Protein 6LN3 (pdb70)

Solvent-accessible surface area: 9797 Å² total; per-residue (Å²): 156,86,32,110,5,70,0,0,0,0,1,7,6,18,12,0,15,14,88,79,0,7,133,73,0,67,25,43,2,118,152,86,63,36,120,37,42,55,10,41,7,23,45,30,17,35,52,26,0,71,156,97,69,55,22,167,63,64,6,103,12,23,62,18,95,44,206,87,2,63,91,3,4,89,71,1,0,101,71,0,19,51,72,0,63,179,56,23,42,53,96,1,9,0,0,0,7,8,50,4,16,34,63,14,101,80,38,86,40,57,6,2,31,126,58,0,1,48,51,0,30,0,15,5,0,0,5,1,18,9,44,25,104,57,0,19,59,39,22,79,205,44,129,117,81,115,29,115,55,1,41,32,60,85,8,0,89,127,0,30,106,63,9,87,60,16,0,85,63,10,6,127,88,38,80,10,67,50,10,58,0,77,7,130,99,84,72,21,54,122,2,0,92,79,0,4,139,53,4,96,122,64

B-factor: mean 26.44, std 12.09, range [13.4, 109.0]

Nearest PDB structures (foldseek):
  6ln3-assembly1_A  TM=1.005E+00  e=3.384E-41  Aeropyrum pernix K1
  1nks-assembly1_C  TM=9.679E-01  e=3.485E-23  Sulfolobus acidocaldarius
  3h86-assembly3_G-6  TM=9.622E-01  e=4.735E-21  Methanococcus maripaludis
  6pk5-assembly2_E  TM=8.562E-01  e=5.354E-20  Methanotorris igneus
  7owh-assembly2_E  TM=7.966E-01  e=4.508E-14  Candidatus Odinarchaeum yellowstonii

Foldseek 3Di:
DADLAAEEEEAEDPQLQLVPLVVLLVVVCVVVVQAEDEDELLVQLCVVCVVVVNDNASQCLLADDVVSNVVSLLRSLQVLLVVCVVRDGNRHYYYYRYHQWDQHPVGTDGSQPLSSCVRRLHQAYEYEDEQLQNSLVSQVVDPVDDDVVCPRSVSSVVSRVVRLVSRVVSCVNNVHHYHYFYPDDPPSNVSSVVVVVVVVVD

Radius of gyration: 15.91 Å; Cα contacts (8 Å, |Δi|>4): 343; chains: 1; bounding box: 40×38×40 Å

Structure (mmCIF, N/CA/C/O backbone):
data_6LN3
#
_entry.id   6LN3
#
_cell.length_a   193.440
_cell.length_b   193.440
_cell.length_c   193.440
_cell.angle_alpha   90.000
_cell.angle_beta   90.000
_cell.angle_gamma   90.000
#
_symmetry.space_group_name_H-M   'F 4 3 2'
#
loop_
_entity.id
_entity.type
_entity.pdbx_description
1 polymer 'Adenylate kinase'
2 non-polymer 'ADENOSINE MONOPHOSPHATE'
3 non-polymer "ADENOSINE-5'-TRIPHOSPHATE"
4 non-polymer 'MAGNESIUM ION'
5 no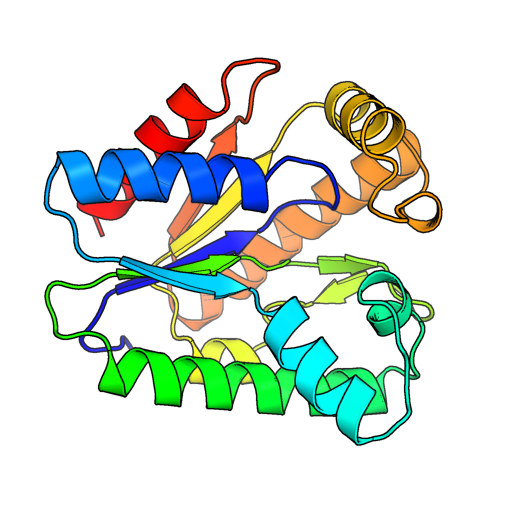n-polymer '4-(2-HYDROXYETHYL)-1-PIPERAZINE ETHANESULFONIC ACID'
6 non-polymer 'CHLORIDE ION'
7 water water
#
loop_
_atom_site.group_PDB
_atom_site.id
_atom_site.type_symbol
_atom_site.label_atom_id
_atom_site.label_alt_id
_atom_site.label_comp_id
_atom_site.label_asym_id
_atom_site.label_entity_id
_atom_site.label_seq_id
_atom_site.pdbx_PDB_ins_code
_atom_site.Cartn_x
_atom_site.Cartn_y
_atom_site.Cartn_z
_atom_site.occupancy
_atom_site.B_iso_or_equiv
_atom_site.auth_seq_id
_atom_site.auth_comp_id
_atom_site.auth_asym_id
_atom_site.auth_atom_id
_atom_site.pdbx_PDB_model_num
ATOM 1 N N . MET A 1 1 ? 84.311 24.596 29.237 1.00 36.47 1 MET A N 1
ATOM 2 C CA . MET A 1 1 ? 85.300 25.029 28.207 1.00 30.58 1 MET A CA 1
ATOM 3 C C . MET A 1 1 ? 85.430 26.582 28.289 1.00 24.37 1 MET A C 1
ATOM 4 O O . MET A 1 1 ? 84.526 27.393 28.697 1.00 22.26 1 MET A O 1
ATOM 9 N N . ARG A 1 2 ? 86.696 26.932 28.273 1.00 21.87 2 ARG A N 1
ATOM 10 C CA . ARG A 1 2 ? 87.288 28.192 28.753 1.00 21.67 2 ARG A CA 1
ATOM 11 C C . ARG A 1 2 ? 88.424 28.563 27.806 1.00 20.90 2 ARG A C 1
ATOM 12 O O . ARG A 1 2 ? 89.062 27.665 27.246 1.00 18.62 2 ARG A O 1
ATOM 20 N N . HIS A 1 3 ? 88.622 29.845 27.622 1.00 17.89 3 HIS A N 1
ATOM 21 C CA . HIS A 1 3 ? 89.838 30.395 26.993 1.00 20.56 3 HIS A CA 1
ATOM 22 C C . HIS A 1 3 ? 90.982 30.379 28.012 1.00 21.45 3 HIS A C 1
ATOM 23 O O . HIS A 1 3 ? 90.757 30.201 29.196 1.00 21.30 3 HIS A O 1
ATOM 30 N N . PRO A 1 4 ? 92.248 30.572 27.589 1.00 24.14 4 PRO A N 1
ATOM 31 C CA . PRO A 1 4 ? 93.346 30.688 28.554 1.00 24.98 4 PRO A CA 1
ATOM 32 C C . PRO A 1 4 ? 93.178 31.961 29.395 1.00 23.73 4 PRO A C 1
ATOM 33 O O . PRO A 1 4 ? 93.465 31.967 30.565 1.00 25.70 4 PRO A O 1
ATOM 37 N N . PHE A 1 5 ? 92.658 33.026 28.799 1.00 22.11 5 PHE A N 1
ATOM 38 C CA . PHE A 1 5 ? 92.308 34.278 29.521 1.00 20.53 5 PHE A CA 1
ATOM 39 C C . PHE A 1 5 ? 90.883 34.141 30.073 1.00 19.08 5 PHE A C 1
ATOM 40 O O . PHE A 1 5 ? 90.093 33.353 29.597 1.00 20.03 5 PHE A O 1
ATOM 48 N N . LYS A 1 6 ? 90.522 34.974 31.027 1.00 19.09 6 LYS A N 1
ATOM 49 C CA . LYS A 1 6 ? 89.134 35.025 31.542 1.00 18.79 6 LYS A CA 1
ATOM 50 C C . LYS A 1 6 ? 88.324 35.887 30.593 1.00 18.25 6 LYS A C 1
ATOM 51 O O . LYS A 1 6 ? 88.899 36.789 29.978 1.00 16.18 6 LYS A O 1
ATOM 57 N N . VAL A 1 7 ? 87.045 35.564 30.479 1.00 17.15 7 VAL A N 1
ATOM 58 C CA . VAL A 1 7 ? 86.097 36.315 29.600 1.00 16.45 7 VAL A CA 1
ATOM 59 C C . VAL A 1 7 ? 84.920 36.796 30.444 1.00 14.85 7 VAL A C 1
ATOM 60 O O . VAL A 1 7 ? 84.197 35.957 31.076 1.00 15.64 7 VAL A O 1
ATOM 64 N N . VAL A 1 8 ? 84.735 38.110 30.476 1.00 14.85 8 VAL A N 1
ATOM 65 C CA . VAL A 1 8 ? 83.598 38.717 31.213 1.00 15.14 8 VAL A CA 1
ATOM 66 C C . VAL A 1 8 ? 82.752 39.460 30.191 1.00 16.69 8 VAL A C 1
ATOM 67 O O . VAL A 1 8 ? 83.272 40.369 29.506 1.00 17.52 8 VAL A O 1
ATOM 71 N N . VAL A 1 9 ? 81.504 39.039 30.065 1.00 17.51 9 VAL A N 1
ATOM 72 C CA . VAL A 1 9 ? 80.509 39.688 29.192 1.00 18.13 9 VAL A CA 1
ATOM 73 C C . VAL A 1 9 ? 79.684 40.627 30.083 1.00 18.06 9 VAL A C 1
ATOM 74 O O . VAL A 1 9 ? 79.153 40.154 31.064 1.00 16.67 9 VAL A O 1
ATOM 78 N N . VAL A 1 10 ? 79.670 41.915 29.764 1.00 18.40 10 VAL A N 1
ATOM 79 C CA . VAL A 1 10 ? 78.958 42.932 30.589 1.00 17.84 10 VAL A CA 1
ATOM 80 C C . VAL A 1 10 ? 77.709 43.309 29.801 1.00 17.46 10 VAL A C 1
ATOM 81 O O . VAL A 1 10 ? 77.851 43.754 28.671 1.00 18.61 10 VAL A O 1
ATOM 85 N N . THR A 1 11 ? 76.549 42.980 30.363 1.00 15.48 11 THR A N 1
ATOM 86 C CA . THR A 1 11 ? 75.235 43.242 29.772 1.00 16.54 11 THR A CA 1
ATOM 87 C C . THR A 1 11 ? 74.466 44.252 30.640 1.00 19.22 11 THR A C 1
ATOM 88 O O . THR A 1 11 ? 74.950 44.593 31.794 1.00 19.83 11 THR A O 1
ATOM 92 N N . GLY A 1 12 ? 73.304 44.671 30.109 1.00 19.45 12 GLY A N 1
ATOM 93 C CA . GLY A 1 12 ? 72.279 45.505 30.771 1.00 19.25 12 GLY A CA 1
ATOM 94 C C . GLY A 1 12 ? 71.590 46.356 29.723 1.00 18.39 12 GLY A C 1
ATOM 95 O O . GLY A 1 12 ? 72.133 46.557 28.617 1.00 17.61 12 GLY A O 1
ATOM 96 N N . VAL A 1 13 ? 70.436 46.896 30.068 1.00 20.53 13 VAL A N 1
ATOM 97 C CA . VAL A 1 13 ? 69.585 47.598 29.074 1.00 18.36 13 VAL A CA 1
ATOM 98 C C . VAL A 1 13 ? 70.261 48.841 28.564 1.00 18.10 13 VAL A C 1
ATOM 99 O O . VAL A 1 13 ? 71.101 49.448 29.221 1.00 20.89 13 VAL A O 1
ATOM 103 N N . PRO A 1 14 ? 69.902 49.302 27.358 1.00 20.07 14 PRO A N 1
ATOM 104 C CA . PRO A 1 14 ? 70.467 50.560 26.855 1.00 18.82 14 PRO A CA 1
ATOM 105 C C . PRO A 1 14 ? 70.267 51.749 27.832 1.00 20.38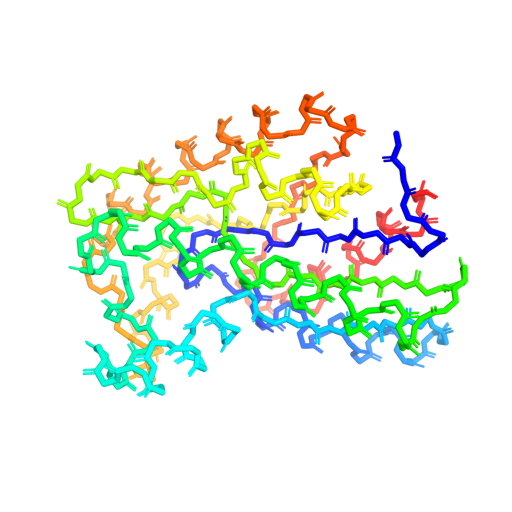 14 PRO A C 1
ATOM 106 O O . PRO A 1 14 ? 69.178 51.944 28.352 1.00 19.37 14 PRO A O 1
ATOM 110 N N . GLY A 1 15 ? 71.362 52.439 28.139 1.00 17.91 15 GLY A N 1
ATOM 111 C CA . GLY A 1 15 ? 71.332 53.631 29.008 1.00 20.10 15 GLY A CA 1
ATOM 112 C C . GLY A 1 15 ? 71.615 53.310 30.464 1.00 19.30 15 GLY A C 1
ATOM 113 O O . GLY A 1 15 ? 71.695 54.273 31.306 1.00 16.69 15 GLY A O 1
ATOM 114 N N . VAL A 1 16 ? 71.732 52.022 30.828 1.00 18.75 16 VAL A N 1
ATOM 115 C CA . VAL A 1 16 ? 71.903 51.673 32.253 1.00 18.03 16 VAL A CA 1
ATOM 116 C C . VAL A 1 16 ? 73.270 52.161 32.754 1.00 17.80 16 VAL A C 1
ATOM 117 O O . VAL A 1 16 ? 73.341 52.446 33.942 1.00 17.21 16 VAL A O 1
ATOM 121 N N . GLY A 1 17 ? 74.287 52.233 31.894 1.00 17.27 17 GLY A N 1
ATOM 122 C CA . GLY A 1 17 ? 75.626 52.724 32.247 1.00 18.15 17 GLY A CA 1
ATOM 123 C C . GLY A 1 17 ? 76.726 51.689 32.071 1.00 20.89 17 GLY A C 1
ATOM 124 O O . GLY A 1 17 ? 77.825 51.911 32.638 1.00 21.61 17 GLY A O 1
ATOM 125 N N . LYS A 1 18 ? 76.538 50.684 31.196 1.00 18.33 18 LYS A N 1
ATOM 126 C CA . LYS A 1 18 ? 77.588 49.648 30.947 1.00 18.00 18 LYS A CA 1
ATOM 127 C C . LYS A 1 18 ? 78.928 50.279 30.572 1.00 17.18 18 LYS A C 1
ATOM 128 O O . LYS A 1 18 ? 79.911 49.979 31.251 1.00 19.29 18 LYS A O 1
ATOM 134 N N . THR A 1 19 ? 78.949 51.097 29.525 1.00 17.62 19 THR A N 1
ATOM 135 C CA . THR A 1 19 ? 80.161 51.673 28.923 1.00 19.08 19 THR A CA 1
ATOM 136 C C . THR A 1 19 ? 80.793 52.591 29.987 1.00 21.93 19 THR A C 1
ATOM 137 O O . THR A 1 19 ? 82.061 52.582 30.085 1.00 20.98 19 THR A O 1
ATOM 141 N N . THR A 1 20 ? 79.961 53.291 30.770 1.00 19.84 20 THR A N 1
ATOM 142 C CA . THR A 1 20 ? 80.426 54.168 31.890 1.00 21.23 20 THR A CA 1
ATOM 143 C C . THR A 1 20 ? 81.116 53.342 32.985 1.00 19.73 20 THR A C 1
ATOM 144 O O . THR A 1 20 ? 82.224 53.691 33.368 1.00 22.04 20 THR A O 1
ATOM 148 N N . VAL A 1 21 ? 80.473 52.291 33.443 1.00 19.06 21 VAL A N 1
ATOM 149 C CA . VAL A 1 21 ? 80.977 51.436 34.528 1.00 18.32 21 VAL A CA 1
ATOM 150 C C . VAL A 1 21 ? 82.261 50.768 34.023 1.00 18.93 21 VAL A C 1
ATOM 151 O O . VAL A 1 21 ? 83.198 50.632 34.813 1.00 17.72 21 VAL A O 1
ATOM 155 N N . ILE A 1 22 ? 82.292 50.316 32.772 1.00 17.75 22 ILE A N 1
ATOM 156 C CA . ILE A 1 22 ? 83.505 49.663 32.206 1.00 17.92 22 ILE A CA 1
ATOM 157 C C . ILE A 1 22 ? 84.668 50.677 32.160 1.00 20.96 22 ILE A C 1
ATOM 158 O O . ILE A 1 22 ? 85.842 50.270 32.411 1.00 19.83 22 ILE A O 1
ATOM 163 N N . LYS A 1 23 ? 84.401 51.947 31.835 1.00 23.40 23 LYS A N 1
ATOM 164 C CA . LYS A 1 23 ? 85.457 52.992 31.797 1.00 24.19 23 LYS A CA 1
ATOM 165 C C . LYS A 1 23 ? 86.016 53.180 33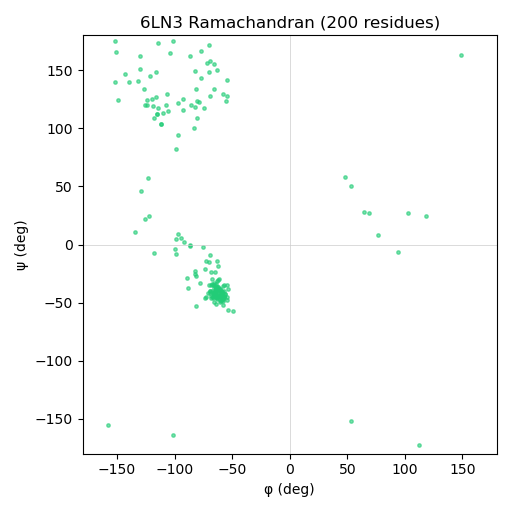.221 1.00 27.28 23 LYS A C 1
ATOM 166 O O . LYS A 1 23 ? 87.236 53.260 33.337 1.00 27.67 23 LYS A O 1
ATOM 172 N N . GLU A 1 24 ? 85.178 53.106 34.255 1.00 24.48 24 GLU A N 1
ATOM 173 C CA . GLU A 1 24 ? 85.619 53.177 35.667 1.00 25.95 24 GLU A CA 1
ATOM 174 C C . GLU A 1 24 ? 86.418 51.912 36.007 1.00 28.63 24 GLU A C 1
ATOM 175 O O . GLU A 1 24 ? 87.435 52.011 36.721 1.00 25.89 24 GLU A O 1
ATOM 181 N N . LEU A 1 25 ? 85.930 50.742 35.588 1.00 23.16 25 LEU A N 1
ATOM 182 C CA . LEU A 1 25 ? 86.644 49.477 35.836 1.00 21.43 25 LEU A CA 1
ATOM 183 C C . LEU A 1 25 ? 88.043 49.571 35.202 1.00 19.74 25 LEU A C 1
ATOM 184 O O . LEU A 1 25 ? 88.970 49.142 35.845 1.00 22.42 25 LEU A O 1
ATOM 189 N N . GLN A 1 26 ? 88.199 50.149 34.032 1.00 21.16 26 GLN A N 1
ATOM 190 C CA . GLN A 1 26 ? 89.512 50.274 33.351 1.00 25.09 26 GLN A CA 1
ATOM 191 C C . GLN A 1 26 ? 90.493 51.036 34.272 1.00 29.82 26 GLN A C 1
ATOM 192 O O . GLN A 1 26 ? 91.607 50.543 34.477 1.00 29.70 26 GLN A O 1
ATOM 198 N N . GLY A 1 27 ? 90.079 52.161 34.860 1.00 29.76 27 GLY A N 1
ATOM 199 C CA . GLY A 1 27 ? 90.984 52.979 35.702 1.00 29.27 27 GLY A CA 1
ATOM 200 C C . GLY A 1 27 ? 91.396 52.202 36.936 1.00 28.09 27 GLY A C 1
ATOM 201 O O . GLY A 1 27 ? 92.584 52.211 37.327 1.00 30.87 27 GLY A O 1
ATOM 202 N N . LEU A 1 28 ? 90.431 51.537 37.542 1.00 26.04 28 LEU A N 1
ATOM 203 C CA . LEU A 1 28 ? 90.621 50.781 38.793 1.00 29.36 28 LEU A CA 1
ATOM 204 C C . LEU A 1 28 ? 91.549 49.600 38.502 1.00 31.07 28 LEU A C 1
ATOM 205 O O . LEU A 1 28 ? 92.503 49.374 39.282 1.00 25.37 28 LEU A O 1
ATOM 210 N N . ALA A 1 29 ? 91.313 48.901 37.393 1.00 28.13 29 ALA A N 1
ATOM 211 C CA . ALA A 1 29 ? 92.119 47.750 36.946 1.00 27.70 29 ALA A CA 1
ATOM 212 C C . ALA A 1 29 ? 93.578 48.179 36.766 1.00 30.27 29 ALA A C 1
ATOM 213 O O . ALA A 1 29 ? 94.471 47.462 37.296 1.00 31.28 29 ALA A O 1
ATOM 215 N N . GLU A 1 30 ? 93.843 49.244 36.017 1.00 30.92 30 GLU A N 1
ATOM 216 C CA . GLU A 1 30 ? 95.245 49.653 35.728 1.00 42.37 30 GLU A CA 1
ATOM 217 C C . GLU A 1 30 ? 95.919 50.115 37.042 1.00 45.15 30 GLU A C 1
ATOM 218 O O . GLU A 1 30 ? 97.081 49.766 37.220 1.00 45.17 30 GLU A O 1
ATOM 224 N N . LYS A 1 31 ? 95.180 50.764 37.960 1.00 45.65 31 LYS A N 1
ATOM 225 C CA . LYS A 1 31 ? 95.657 51.173 39.317 1.00 46.09 31 LYS A CA 1
ATOM 226 C C . LYS A 1 31 ? 96.111 49.935 40.091 1.00 41.94 31 LYS A C 1
ATOM 227 O O . LYS A 1 31 ? 97.054 50.028 40.835 1.00 44.08 31 LYS A O 1
ATOM 233 N N . GLU A 1 32 ? 95.397 48.824 39.998 1.00 36.51 32 GLU A N 1
ATOM 234 C CA . GLU A 1 32 ? 95.707 47.596 40.772 1.00 35.80 32 GLU A CA 1
ATOM 235 C C . GLU A 1 32 ? 96.513 46.587 39.971 1.00 34.06 32 GLU A C 1
ATOM 236 O O . GLU A 1 32 ? 96.587 45.464 40.445 1.00 38.52 32 GLU A O 1
ATOM 242 N N . GLY A 1 33 ? 97.004 46.955 38.797 1.00 32.15 33 GLY A N 1
ATOM 243 C CA . GLY A 1 33 ? 97.794 46.063 37.916 1.00 35.72 33 GLY A CA 1
ATOM 244 C C . GLY A 1 33 ? 97.040 44.854 37.363 1.00 34.51 33 GLY A C 1
ATOM 245 O O . GLY A 1 33 ? 97.709 43.869 37.060 1.00 35.03 33 GLY A O 1
ATOM 246 N N . VAL A 1 34 ? 95.720 44.917 37.183 1.00 30.30 34 VAL A N 1
ATOM 247 C CA . VAL A 1 34 ? 94.912 43.812 36.587 1.00 27.99 34 VAL A CA 1
ATOM 248 C C . VAL A 1 34 ? 94.820 44.066 35.086 1.00 27.74 34 VAL A C 1
ATOM 249 O O . VAL A 1 34 ? 94.434 45.172 34.673 1.00 26.99 34 VAL A O 1
ATOM 253 N N . LYS A 1 35 ? 95.216 43.089 34.287 1.00 24.63 35 LYS A N 1
ATOM 254 C CA . LYS A 1 35 ? 95.317 43.230 32.832 1.00 23.86 35 LYS A CA 1
ATOM 255 C C . LYS A 1 35 ? 93.952 43.027 32.175 1.00 26.03 35 LYS A C 1
ATOM 256 O O . LYS A 1 35 ? 93.389 41.901 32.263 1.00 24.41 35 LYS A O 1
ATOM 262 N N . LEU A 1 36 ? 93.432 44.046 31.491 1.00 26.49 36 LEU A N 1
ATOM 263 C CA . LEU A 1 36 ? 92.144 43.943 30.763 1.00 25.01 36 LEU A CA 1
ATOM 264 C C . LEU A 1 36 ? 92.401 44.125 29.277 1.00 25.65 36 LEU A C 1
ATOM 265 O O . LEU A 1 36 ? 93.223 44.955 28.928 1.00 23.95 36 LEU A O 1
ATOM 270 N N . HIS A 1 37 ? 91.614 43.483 28.436 1.00 19.66 37 HIS A N 1
ATOM 271 C CA . HIS A 1 37 ? 91.372 43.947 27.066 1.00 19.58 37 HIS A CA 1
ATOM 272 C C . HIS A 1 37 ? 89.866 44.215 26.950 1.00 20.37 37 HIS A C 1
ATOM 273 O O . HIS A 1 37 ? 89.039 43.328 27.265 1.00 18.52 37 HIS A O 1
ATOM 280 N N . ILE A 1 38 ? 89.504 45.416 26.532 1.00 20.00 38 ILE A N 1
ATOM 281 C CA . ILE A 1 38 ? 88.094 45.881 26.595 1.00 20.63 38 ILE A CA 1
ATOM 282 C C . ILE A 1 38 ? 87.629 46.094 25.173 1.00 20.32 38 ILE A C 1
ATOM 283 O O . ILE A 1 38 ? 88.323 46.808 24.438 1.00 17.17 38 ILE A O 1
ATOM 288 N N . VAL A 1 39 ? 86.515 45.489 24.816 1.00 20.06 39 VAL A N 1
ATOM 289 C CA . VAL A 1 39 ? 85.903 45.715 23.485 1.00 20.43 39 VAL A CA 1
ATOM 290 C C . VAL A 1 39 ? 84.421 46.031 23.685 1.00 19.13 39 VAL A C 1
ATOM 291 O O . VAL A 1 39 ? 83.822 45.582 24.702 1.00 20.08 39 VAL A O 1
ATOM 295 N N . ASN A 1 40 ? 83.813 46.614 22.656 1.00 17.18 40 ASN A N 1
ATOM 296 C CA . ASN A 1 40 ? 82.353 46.812 22.555 1.00 17.19 40 ASN A CA 1
ATOM 297 C C . ASN A 1 40 ? 81.859 45.957 21.390 1.00 15.95 40 ASN A C 1
ATOM 2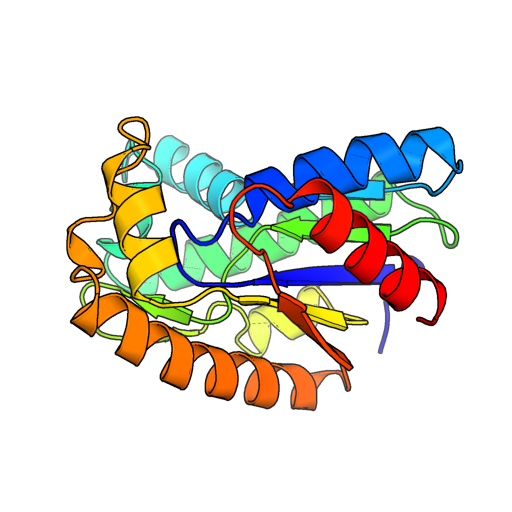98 O O . ASN A 1 40 ? 82.237 46.216 20.262 1.00 18.88 40 ASN A O 1
ATOM 303 N N . PHE A 1 41 ? 80.996 44.985 21.655 1.00 15.94 41 PHE A N 1
ATOM 304 C CA . PHE A 1 41 ? 80.440 44.064 20.627 1.00 16.08 41 PHE A CA 1
ATOM 305 C C . PHE A 1 41 ? 79.732 44.846 19.521 1.00 17.05 41 PHE A C 1
ATOM 306 O O . PHE A 1 41 ? 79.950 44.627 18.312 1.00 15.87 41 PHE A O 1
ATOM 314 N N . GLY A 1 42 ? 78.921 45.824 19.902 1.00 17.05 42 GLY A N 1
ATOM 315 C CA . GLY A 1 42 ? 78.251 46.685 18.926 1.00 16.91 42 GLY A CA 1
ATOM 316 C C . GLY A 1 42 ? 79.223 47.406 17.992 1.00 19.64 42 GLY A C 1
ATOM 317 O O . GLY A 1 42 ? 78.885 47.596 16.817 1.00 19.72 42 GLY A O 1
ATOM 318 N N . SER A 1 43 ? 80.351 47.896 18.484 1.00 20.67 43 SER A N 1
ATOM 319 C CA . SER A 1 43 ? 81.349 48.583 17.631 1.00 21.76 43 SER A CA 1
ATOM 320 C C . SER A 1 43 ? 81.906 47.610 16.566 1.00 21.76 43 SER A C 1
ATOM 321 O O . SER A 1 43 ? 82.173 48.040 15.430 1.00 22.05 43 SER A O 1
ATOM 324 N N . PHE A 1 44 ? 82.090 46.344 16.908 1.00 20.23 44 PHE A N 1
ATOM 325 C CA . PHE A 1 44 ? 82.503 45.283 15.968 1.00 22.69 44 PHE A CA 1
ATOM 326 C C . PHE A 1 44 ? 81.392 45.057 14.932 1.00 21.62 44 PHE A C 1
ATOM 327 O O . PHE A 1 44 ? 81.689 44.978 13.729 1.00 27.42 44 PHE A O 1
ATOM 335 N N . MET A 1 45 ? 80.136 45.027 15.341 1.00 21.07 45 MET A N 1
ATOM 336 C CA . MET A 1 45 ? 79.029 44.921 14.348 1.00 20.00 45 MET A CA 1
ATOM 337 C C . MET A 1 45 ? 78.967 46.191 13.474 1.00 21.98 45 MET A C 1
ATOM 338 O O . MET A 1 45 ? 78.683 46.052 12.267 1.00 22.87 45 MET A O 1
ATOM 343 N N . LEU A 1 46 ? 79.112 47.386 14.042 1.00 22.32 46 LEU A N 1
ATOM 344 C CA . LEU A 1 46 ? 79.028 48.664 13.286 1.00 23.08 46 LEU A CA 1
ATOM 345 C C . LEU A 1 46 ? 80.121 48.719 12.194 1.00 25.47 46 LEU A C 1
ATOM 346 O O . LEU A 1 46 ? 79.823 49.186 11.105 1.00 25.01 46 LEU A O 1
ATOM 351 N N . ASP A 1 47 ? 81.350 48.321 12.523 1.00 26.79 47 ASP A N 1
ATOM 352 C CA . ASP A 1 47 ? 82.494 48.252 11.584 1.00 32.18 47 ASP A CA 1
ATOM 353 C C . ASP A 1 47 ? 82.051 47.501 10.303 1.00 32.30 47 ASP A C 1
ATOM 354 O O . ASP A 1 47 ? 82.133 48.043 9.210 1.00 32.42 47 ASP A O 1
ATOM 359 N N . THR A 1 48 ? 81.568 46.283 10.428 1.00 29.07 48 THR A N 1
ATOM 360 C CA . THR A 1 48 ? 81.115 45.458 9.278 1.00 29.12 48 THR A CA 1
ATOM 361 C C . THR A 1 48 ? 79.921 46.114 8.598 1.00 30.15 48 THR A C 1
ATOM 362 O O . THR A 1 48 ? 79.953 46.181 7.364 1.00 36.03 48 THR A O 1
ATOM 366 N N . ALA A 1 49 ? 78.917 46.609 9.339 1.00 27.04 49 ALA A N 1
ATOM 367 C CA . ALA A 1 49 ? 77.681 47.140 8.744 1.00 26.60 49 ALA A CA 1
ATOM 368 C C . ALA A 1 49 ? 77.999 48.383 7.896 1.00 32.13 49 ALA A C 1
ATOM 369 O O . ALA A 1 49 ? 77.330 48.584 6.834 1.00 29.13 49 ALA A O 1
ATOM 371 N N . VAL A 1 50 ? 78.904 49.223 8.395 1.00 31.57 50 VAL A N 1
ATOM 372 C CA . VAL A 1 50 ? 79.340 50.474 7.711 1.00 35.68 50 VAL A CA 1
ATOM 373 C C . VAL A 1 50 ? 80.098 50.094 6.436 1.00 36.21 50 VAL A C 1
ATOM 374 O O . VAL A 1 50 ? 79.701 50.591 5.397 1.00 44.22 50 VAL A O 1
ATOM 378 N N . LYS A 1 51 ? 81.014 49.121 6.500 1.00 34.11 51 LYS A N 1
ATOM 379 C CA . LYS A 1 51 ? 81.707 48.600 5.299 1.00 39.25 51 LYS A CA 1
ATOM 380 C C . LYS A 1 51 ? 80.693 48.136 4.250 1.00 44.20 51 LYS A C 1
ATOM 381 O O . LYS A 1 51 ? 80.967 48.326 3.056 1.00 40.06 51 LYS A O 1
ATOM 387 N N . LEU A 1 52 ? 79.555 47.577 4.643 1.00 40.76 52 LEU A N 1
ATOM 388 C CA . LEU A 1 52 ? 78.579 47.020 3.673 1.00 37.34 52 LEU A CA 1
ATOM 389 C C . LEU A 1 52 ? 77.572 48.093 3.295 1.00 38.23 52 LEU A C 1
ATOM 390 O O . LEU A 1 52 ? 76.674 47.783 2.522 1.00 40.09 52 LEU A O 1
ATOM 395 N N . GLY A 1 53 ? 77.715 49.316 3.805 1.00 38.37 53 GLY A N 1
ATOM 396 C CA . GLY A 1 53 ? 76.790 50.406 3.460 1.00 34.83 53 GLY A CA 1
ATOM 397 C C . GLY A 1 53 ? 75.401 50.188 4.038 1.00 38.13 53 GLY A C 1
ATOM 398 O O . GLY A 1 53 ? 74.446 50.765 3.513 1.00 37.64 53 GLY A O 1
ATOM 399 N N . LEU A 1 54 ? 75.274 49.466 5.155 1.00 36.41 54 LEU A N 1
ATOM 400 C CA . LEU A 1 54 ? 73.950 49.066 5.699 1.00 33.74 54 LEU A CA 1
ATOM 401 C C . LEU A 1 54 ? 73.410 50.139 6.645 1.00 30.99 54 LEU A C 1
ATOM 402 O O . LEU A 1 54 ? 72.208 50.307 6.724 1.00 29.73 54 LEU A O 1
ATOM 407 N N . VAL A 1 55 ? 74.257 50.770 7.439 1.00 31.74 55 VAL A N 1
ATOM 408 C CA . VAL A 1 55 ? 73.806 51.786 8.428 1.00 33.98 55 VAL A CA 1
ATOM 409 C C . VAL A 1 55 ? 74.983 52.745 8.589 1.00 32.41 55 VAL A C 1
ATOM 410 O O . VAL A 1 55 ? 76.132 52.327 8.282 1.00 37.89 55 VAL A O 1
ATOM 414 N N . GLU A 1 56 ? 74.757 53.894 9.185 1.00 40.30 56 GLU A N 1
ATOM 415 C CA . GLU A 1 56 ? 75.908 54.744 9.589 1.00 53.06 56 GLU A CA 1
ATOM 416 C C . GLU A 1 56 ? 75.927 54.923 11.118 1.00 46.77 56 GLU A C 1
ATOM 417 O O . GLU A 1 56 ? 76.926 55.388 11.643 1.00 53.74 56 GLU A O 1
ATOM 423 N N . ASP A 1 57 ? 74.899 54.469 11.824 1.00 36.83 57 ASP A N 1
ATOM 424 C CA . ASP A 1 57 ? 74.636 54.823 13.237 1.00 33.99 57 ASP A CA 1
ATOM 425 C C . ASP A 1 57 ? 74.488 53.511 14.027 1.00 27.29 57 ASP A C 1
ATOM 426 O O . ASP A 1 57 ? 73.735 52.644 13.575 1.00 24.07 57 ASP A O 1
ATOM 431 N N . ARG A 1 58 ? 75.129 53.390 15.188 1.00 23.42 58 ARG A N 1
ATOM 432 C CA . ARG A 1 58 ? 75.133 52.117 15.975 1.00 23.75 58 ARG A CA 1
ATOM 433 C C . ARG A 1 58 ? 73.717 51.815 16.453 1.00 22.52 58 ARG A C 1
ATOM 434 O O . ARG A 1 58 ? 73.398 50.658 16.727 1.00 22.11 58 ARG A O 1
ATOM 442 N N . ASP A 1 59 ? 72.860 52.824 16.565 1.00 20.59 59 ASP A N 1
ATOM 443 C CA . ASP A 1 59 ? 71.490 52.632 17.104 1.00 19.20 59 ASP A CA 1
ATOM 444 C C . ASP A 1 59 ? 70.542 52.210 15.985 1.00 19.60 59 ASP A C 1
ATOM 445 O O . ASP A 1 59 ? 69.406 51.900 16.297 1.00 18.87 59 ASP A O 1
ATOM 450 N N . LYS A 1 60 ? 71.014 52.087 14.750 1.00 19.67 60 LYS A N 1
ATOM 451 C CA . LYS A 1 60 ? 70.181 51.572 13.626 1.00 21.37 60 LYS A CA 1
ATOM 452 C C . LYS A 1 60 ? 70.466 50.090 13.372 1.00 20.95 60 LYS A C 1
ATOM 453 O O . LYS A 1 60 ? 69.692 49.453 12.621 1.00 20.46 60 LYS A O 1
ATOM 459 N N . ILE A 1 61 ? 71.477 49.516 14.017 1.00 20.44 61 ILE A N 1
ATOM 460 C CA . ILE A 1 61 ? 71.840 48.085 13.769 1.00 19.25 61 ILE A CA 1
ATOM 461 C C . ILE A 1 61 ? 70.630 47.226 14.088 1.00 17.78 61 ILE A C 1
ATOM 462 O O . ILE A 1 61 ? 70.338 46.315 13.306 1.00 16.76 61 ILE A O 1
ATOM 467 N N . ARG A 1 62 ? 69.921 47.541 15.171 1.00 18.40 62 ARG A N 1
ATOM 468 C CA . ARG A 1 62 ? 68.822 46.688 15.662 1.00 17.47 62 ARG A CA 1
ATOM 469 C C . ARG A 1 62 ? 67.579 46.858 14.761 1.00 18.64 62 ARG A C 1
ATOM 470 O O . ARG A 1 62 ? 66.591 46.132 14.976 1.00 17.92 62 ARG A O 1
ATOM 478 N N . THR A 1 63 ? 67.642 47.725 13.748 1.00 18.68 63 THR A N 1
ATOM 479 C CA . THR A 1 63 ? 66.516 47.929 12.799 1.00 19.71 63 THR A CA 1
ATOM 480 C C . THR A 1 63 ? 66.773 47.155 11.497 1.00 20.16 63 THR A C 1
ATOM 481 O O . THR A 1 63 ? 65.858 47.126 10.667 1.00 19.60 63 THR A O 1
ATOM 485 N N . LEU A 1 64 ? 67.942 46.504 11.340 1.00 21.20 64 LEU A N 1
ATOM 486 C CA . LEU A 1 64 ? 68.239 45.691 10.129 1.00 20.16 64 LEU A CA 1
ATOM 487 C C . LEU A 1 64 ? 67.405 44.419 10.144 1.00 20.87 64 LEU A C 1
ATOM 488 O O . LEU A 1 64 ? 66.971 43.936 11.184 1.00 19.32 64 LEU A O 1
ATOM 493 N N . PRO A 1 65 ? 67.168 43.818 8.966 1.00 20.97 65 PRO A N 1
ATOM 494 C CA . PRO A 1 65 ? 66.516 42.516 8.917 1.00 21.27 65 PRO A CA 1
ATOM 495 C C . PRO A 1 65 ? 67.302 41.538 9.801 1.00 19.45 65 PRO A C 1
ATOM 496 O O . PRO A 1 65 ? 68.490 41.558 9.821 1.00 18.25 65 PRO A O 1
ATOM 500 N N . LEU A 1 66 ? 66.606 40.662 10.510 1.00 18.36 66 LEU A N 1
ATOM 501 C CA . LEU A 1 66 ? 67.273 39.799 11.505 1.00 18.91 66 LEU A CA 1
ATOM 502 C C . LEU A 1 66 ? 68.285 38.832 10.863 1.00 18.41 66 LEU A C 1
ATOM 503 O O . LEU A 1 66 ? 69.312 38.560 11.536 1.00 17.62 66 LEU A O 1
ATOM 508 N N . ARG A 1 67 ? 68.059 38.281 9.670 1.00 17.42 67 ARG A N 1
ATOM 509 C CA . ARG A 1 67 ? 69.124 37.414 9.108 1.00 20.05 67 ARG A CA 1
ATOM 510 C C . ARG A 1 67 ? 70.409 38.194 8.845 1.00 19.07 67 ARG A C 1
ATOM 511 O O . ARG A 1 67 ? 71.482 37.587 8.888 1.00 17.53 67 ARG A O 1
ATOM 519 N N . ARG A 1 68 ? 70.300 39.468 8.510 1.00 17.39 68 ARG A N 1
ATOM 520 C CA . ARG A 1 68 ? 71.503 40.303 8.377 1.00 19.53 68 ARG A CA 1
ATOM 521 C C . ARG A 1 68 ? 72.148 40.507 9.762 1.00 19.29 68 ARG A C 1
ATOM 522 O O . ARG A 1 68 ? 73.399 40.363 9.857 1.00 17.97 68 ARG A O 1
ATOM 530 N N . GLN A 1 69 ? 71.360 40.830 10.795 1.00 16.78 69 GLN A N 1
ATOM 531 C CA . GLN A 1 69 ? 71.931 41.057 12.151 1.00 17.50 69 GLN A CA 1
ATOM 532 C C . GLN A 1 69 ? 72.624 39.766 12.598 1.00 17.27 69 GLN A C 1
ATOM 533 O O . GLN A 1 69 ? 73.698 39.878 13.205 1.00 15.02 69 GLN A O 1
ATOM 539 N N . LEU A 1 70 ? 72.043 38.607 12.290 1.00 17.38 70 LEU A N 1
ATOM 540 C CA . LEU A 1 70 ? 72.629 37.307 12.691 1.00 20.27 70 LEU A CA 1
ATOM 541 C C . LEU A 1 70 ? 74.067 37.173 12.131 1.00 19.54 70 LEU A C 1
ATOM 542 O O . LEU A 1 70 ? 75.007 36.742 12.862 1.00 17.28 70 LEU A O 1
ATOM 547 N N . GLU A 1 71 ? 74.255 37.528 10.872 1.00 19.35 71 GLU A N 1
ATOM 548 C CA . GLU A 1 71 ? 75.580 37.429 10.201 1.00 22.38 71 GLU A CA 1
ATOM 549 C C . GLU A 1 71 ? 76.550 38.411 10.870 1.00 21.31 71 GLU A C 1
ATOM 550 O O . GLU A 1 71 ? 77.672 38.025 11.133 1.00 19.16 71 GLU A O 1
ATOM 556 N N . LEU A 1 72 ? 76.108 39.627 11.166 1.00 20.38 72 LEU A N 1
ATOM 557 C CA . LEU A 1 72 ? 76.996 40.633 11.802 1.00 18.09 72 LEU A CA 1
ATOM 558 C C . LEU A 1 72 ? 77.366 40.174 13.207 1.00 17.48 72 LEU A C 1
ATOM 559 O O . LEU A 1 72 ? 78.502 40.355 13.566 1.00 17.03 72 LEU A O 1
ATOM 564 N N . GLN A 1 73 ? 76.421 39.655 13.980 1.00 15.79 73 GLN A N 1
ATOM 565 C CA . GLN A 1 73 ? 76.683 39.094 15.342 1.00 17.69 73 GLN A CA 1
ATOM 566 C C . GLN A 1 73 ? 77.711 37.950 15.286 1.00 19.32 73 GLN A C 1
ATOM 567 O O . GLN A 1 73 ? 78.642 37.944 16.141 1.00 17.53 73 GLN A O 1
ATOM 573 N N . ARG A 1 74 ? 77.564 37.002 14.364 1.00 19.89 74 ARG A N 1
ATOM 574 C CA . ARG A 1 74 ? 78.496 35.852 14.244 1.00 20.85 74 ARG A CA 1
ATOM 575 C C . ARG A 1 74 ? 79.907 36.367 13.962 1.00 21.45 74 ARG A C 1
ATOM 576 O O . ARG A 1 74 ? 80.872 35.973 14.639 1.00 22.47 74 ARG A O 1
ATOM 584 N N . GLU A 1 75 ? 80.039 37.243 12.989 1.00 20.73 75 GLU A N 1
ATOM 585 C CA . GLU A 1 75 ? 81.366 37.756 12.589 1.00 23.77 75 GLU A CA 1
ATOM 586 C C . GLU A 1 75 ? 81.958 38.578 13.743 1.00 22.79 75 GLU A C 1
ATOM 587 O O . GLU A 1 75 ? 83.156 38.479 13.961 1.00 20.36 75 GLU A O 1
ATOM 593 N N . ALA A 1 76 ? 81.179 39.400 14.455 1.00 17.04 76 ALA A N 1
ATOM 594 C CA . ALA A 1 76 ? 81.720 40.226 15.559 1.00 17.66 76 ALA A CA 1
ATOM 595 C C . ALA A 1 76 ? 82.334 39.322 16.629 1.00 16.32 76 ALA A C 1
ATOM 596 O O . ALA A 1 76 ? 83.418 39.617 17.131 1.00 19.78 76 ALA A O 1
ATOM 598 N N . ALA A 1 77 ? 81.647 38.259 17.014 1.00 17.12 77 ALA A N 1
ATOM 599 C CA . ALA A 1 77 ? 82.106 37.331 18.060 1.00 18.57 77 ALA A CA 1
ATOM 600 C C . ALA A 1 77 ? 83.439 36.700 17.631 1.00 18.96 77 ALA A C 1
ATOM 601 O O . ALA A 1 77 ? 84.329 36.583 18.424 1.00 19.48 77 ALA A O 1
ATOM 603 N N . LYS A 1 78 ? 83.567 36.265 16.399 1.00 19.70 78 LYS A N 1
ATOM 604 C CA . LYS A 1 78 ? 84.816 35.610 15.928 1.00 23.77 78 LYS A CA 1
ATOM 605 C C . LYS A 1 78 ? 85.960 36.612 15.911 1.00 22.06 78 LYS A C 1
ATOM 606 O O . LYS A 1 78 ? 87.038 36.310 16.429 1.00 19.78 78 LYS A O 1
ATOM 612 N N . ARG A 1 79 ? 85.708 37.825 15.460 1.00 20.21 79 ARG A N 1
ATOM 613 C CA . ARG A 1 79 ? 86.772 38.861 15.419 1.00 22.94 79 ARG A CA 1
ATOM 614 C C . ARG A 1 79 ? 87.223 39.246 16.816 1.00 20.82 79 ARG A C 1
ATOM 615 O O . ARG A 1 79 ? 88.403 39.532 17.004 1.00 19.85 79 ARG A O 1
ATOM 623 N N . ILE A 1 80 ? 86.286 39.392 17.743 1.00 19.85 80 ILE A N 1
ATOM 624 C CA . ILE A 1 80 ? 86.623 39.730 19.140 1.00 18.99 80 ILE A CA 1
ATOM 625 C C . ILE A 1 80 ? 87.568 38.673 19.712 1.00 17.87 80 ILE A C 1
ATOM 626 O O . ILE A 1 80 ? 88.527 39.016 20.354 1.00 17.61 80 ILE A O 1
ATOM 631 N N . VAL A 1 81 ? 87.281 37.401 19.528 1.00 19.36 81 VAL A N 1
ATOM 632 C CA . VAL A 1 81 ? 88.091 36.331 20.155 1.00 21.63 81 VAL A CA 1
ATOM 633 C C . VAL A 1 81 ? 89.484 36.303 19.478 1.00 22.13 81 VAL A C 1
ATOM 634 O O . VAL A 1 81 ? 90.502 36.091 20.179 1.00 20.58 81 VAL A O 1
ATOM 638 N N . ALA A 1 82 ? 89.546 36.474 18.162 1.00 21.93 82 ALA A N 1
ATOM 639 C CA . ALA A 1 82 ? 90.837 36.501 17.442 1.00 24.00 82 ALA A CA 1
ATOM 640 C C . ALA A 1 82 ? 91.688 37.654 17.985 1.00 23.41 82 ALA A C 1
ATOM 641 O O . ALA A 1 82 ? 92.849 37.433 18.302 1.00 28.05 82 ALA A O 1
ATOM 643 N N . GLU A 1 83 ? 91.093 38.804 18.241 1.00 21.71 83 GLU A N 1
ATOM 644 C CA . GLU A 1 83 ? 91.850 39.978 18.706 1.00 23.64 83 GLU A CA 1
ATOM 645 C C . GLU A 1 83 ? 92.272 39.746 20.166 1.00 24.04 83 GLU A C 1
ATOM 646 O O . GLU A 1 83 ? 93.435 40.076 20.506 1.00 22.88 83 GLU A O 1
ATOM 652 N N . ALA A 1 84 ? 91.353 39.264 21.016 1.00 18.81 84 ALA A N 1
ATOM 653 C CA . ALA A 1 84 ? 91.638 39.000 22.438 1.00 20.13 84 ALA A CA 1
ATOM 654 C C . ALA A 1 84 ? 92.826 38.019 22.530 1.00 21.54 84 ALA A C 1
ATOM 655 O O . ALA A 1 84 ? 93.697 38.162 23.440 1.00 21.22 84 ALA A O 1
ATOM 657 N N . SER A 1 85 ? 92.808 36.976 21.710 1.00 22.26 85 SER A N 1
ATOM 658 C CA . SER A 1 85 ? 93.858 35.917 21.677 1.00 28.13 85 SER A CA 1
ATOM 659 C C . SER A 1 85 ? 95.263 36.459 21.430 1.00 25.27 85 SER A C 1
ATOM 660 O O . SER A 1 85 ? 96.209 35.876 21.965 1.00 23.23 85 SER A O 1
ATOM 663 N N . LYS A 1 86 ? 95.381 37.496 20.629 1.00 25.23 86 LYS A N 1
ATOM 664 C CA . LYS A 1 86 ? 96.667 38.174 20.375 1.00 28.25 86 LYS A CA 1
ATOM 665 C C . LYS A 1 86 ? 96.995 39.145 21.496 1.00 27.18 86 LYS A C 1
ATOM 666 O O . LYS A 1 86 ? 98.159 39.374 21.698 1.00 32.74 86 LYS A O 1
ATOM 672 N N . ALA A 1 87 ? 96.030 39.697 22.211 1.00 23.13 87 ALA A N 1
ATOM 673 C CA . ALA A 1 87 ? 96.310 40.738 23.217 1.00 21.80 87 ALA A CA 1
ATOM 674 C C . ALA A 1 87 ? 96.592 40.117 24.582 1.00 22.19 87 ALA A C 1
ATOM 675 O O . ALA A 1 87 ? 97.186 40.784 25.380 1.00 21.92 87 ALA A O 1
ATOM 677 N N . LEU A 1 88 ? 96.046 38.947 24.916 1.00 20.15 88 LEU A N 1
ATOM 678 C CA . LEU A 1 88 ? 95.987 38.566 26.346 1.00 22.16 88 LEU A CA 1
ATOM 679 C C . LEU A 1 88 ? 96.733 37.254 26.532 1.00 21.52 88 LEU A C 1
ATOM 680 O O . LEU A 1 88 ? 96.558 36.377 25.710 1.00 20.58 88 LEU A O 1
ATOM 685 N N . GLY A 1 89 ? 97.405 37.108 27.666 1.00 21.55 89 GLY A N 1
ATOM 686 C CA . GLY A 1 89 ? 97.795 35.778 28.149 1.00 22.52 89 GLY A CA 1
ATOM 687 C C . GLY A 1 89 ? 96.856 35.304 29.242 1.00 24.38 89 GLY A C 1
ATOM 688 O O . GLY A 1 89 ? 95.777 35.867 29.381 1.00 20.86 89 GLY A O 1
ATOM 689 N N . GLY A 1 90 ? 97.269 34.281 29.988 1.00 24.62 90 GLY A N 1
ATOM 690 C CA . GLY A 1 90 ? 96.446 33.593 30.985 1.00 22.89 90 GLY A CA 1
ATOM 691 C C . GLY A 1 90 ? 96.186 34.461 32.181 1.00 20.72 90 GLY A C 1
ATOM 692 O O . GLY A 1 90 ? 95.307 34.115 32.968 1.00 23.71 90 GLY A O 1
ATOM 693 N N . ASP A 1 91 ? 96.928 35.541 32.339 1.00 20.75 91 ASP A N 1
ATOM 694 C CA . ASP A 1 91 ? 96.717 36.465 33.461 1.00 22.22 91 ASP A CA 1
ATOM 695 C C . ASP A 1 91 ? 95.797 37.612 33.028 1.00 22.66 91 ASP A C 1
ATOM 696 O O . ASP A 1 91 ? 95.661 38.513 33.809 1.00 23.58 91 ASP A O 1
ATOM 701 N N . GLY A 1 92 ? 95.228 37.597 31.827 1.00 18.36 92 GLY A N 1
ATOM 702 C CA . GLY A 1 92 ? 94.371 38.722 31.403 1.00 19.42 92 GLY A CA 1
ATOM 703 C C . GLY A 1 92 ? 92.879 38.404 31.442 1.00 20.06 92 GLY A C 1
ATOM 704 O O . GLY A 1 92 ? 92.468 37.201 31.567 1.00 16.85 92 GLY A O 1
ATOM 705 N N . VAL A 1 93 ? 92.091 39.466 31.385 1.00 18.44 93 VAL A N 1
ATOM 706 C CA . VAL A 1 93 ? 90.609 39.413 31.360 1.00 18.77 93 VAL A CA 1
ATOM 707 C C . VAL A 1 93 ? 90.099 40.197 30.152 1.00 18.11 93 VAL A C 1
ATOM 708 O O . VAL A 1 93 ? 90.504 41.354 30.001 1.00 19.25 93 VAL A O 1
ATOM 712 N N . LEU A 1 94 ? 89.374 39.515 29.268 1.00 16.08 94 LEU A N 1
ATOM 713 C CA . LEU A 1 94 ? 88.585 40.134 28.180 1.00 15.68 94 LEU A CA 1
ATOM 714 C C . LEU A 1 94 ? 87.265 40.639 28.751 1.00 16.05 94 LEU A C 1
ATOM 715 O O . LEU A 1 94 ? 86.498 39.819 29.356 1.00 15.98 94 LEU A O 1
ATOM 720 N N . ILE A 1 95 ? 87.023 41.930 28.568 1.00 17.20 95 ILE A N 1
ATOM 721 C CA . ILE A 1 95 ? 85.763 42.615 28.976 1.00 17.64 95 ILE A CA 1
ATOM 722 C C . ILE A 1 95 ? 85.005 42.916 27.681 1.00 16.83 95 ILE A C 1
ATOM 723 O O . ILE A 1 95 ? 85.541 43.599 26.800 1.00 16.95 95 ILE A O 1
ATOM 728 N N . ILE A 1 96 ? 83.800 42.381 27.550 1.00 14.88 96 ILE A N 1
AT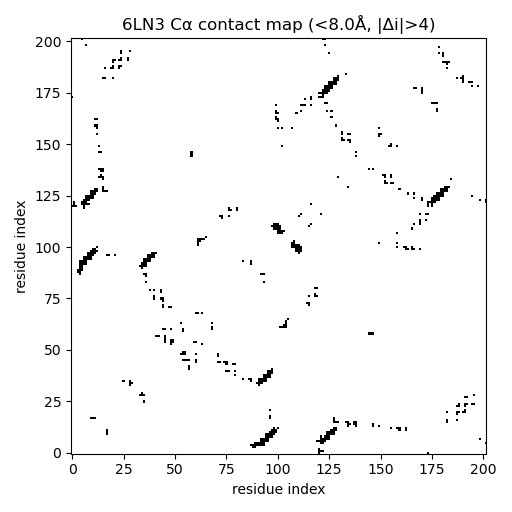OM 729 C CA . ILE A 1 96 ? 82.947 42.605 26.354 1.00 14.94 96 ILE A CA 1
ATOM 730 C C . ILE A 1 96 ? 81.707 43.373 26.799 1.00 14.02 96 ILE A C 1
ATOM 731 O O . ILE A 1 96 ? 80.853 42.814 27.523 1.00 15.54 96 ILE A O 1
ATOM 736 N N . ASP A 1 97 ? 81.638 44.604 26.339 1.00 16.98 97 ASP A N 1
ATOM 737 C CA . ASP A 1 97 ? 80.535 45.560 26.580 1.00 16.89 97 ASP A CA 1
ATOM 738 C C . ASP A 1 97 ? 79.454 45.162 25.585 1.00 16.31 97 ASP A C 1
ATOM 739 O O . ASP A 1 97 ? 79.682 45.381 24.368 1.00 16.65 97 ASP A O 1
ATOM 744 N N . THR A 1 98 ? 78.344 44.587 26.038 1.00 14.50 98 THR A N 1
ATOM 745 C CA . THR A 1 98 ? 77.318 44.073 25.081 1.00 14.62 98 THR A CA 1
ATOM 746 C C . THR A 1 98 ? 75.951 43.969 25.750 1.00 15.29 98 THR A C 1
ATOM 747 O O . THR A 1 98 ? 75.717 44.674 26.766 1.00 16.16 98 THR A O 1
ATOM 751 N N . HIS A 1 99 ? 75.082 43.103 25.235 1.00 15.95 99 HIS A N 1
ATOM 752 C CA . HIS A 1 99 ? 73.651 42.997 25.614 1.00 15.14 99 HIS A CA 1
ATOM 753 C C . HIS A 1 99 ? 73.292 41.532 25.676 1.00 16.03 99 HIS A C 1
ATOM 754 O O . HIS A 1 99 ? 73.729 40.820 24.774 1.00 18.17 99 HIS A O 1
ATOM 761 N N . ALA A 1 100 ? 72.495 41.127 26.660 1.00 15.49 100 ALA A N 1
ATOM 762 C CA . ALA A 1 100 ? 71.906 39.770 26.677 1.00 16.65 100 ALA A CA 1
ATOM 763 C C . ALA A 1 100 ? 70.656 39.709 25.814 1.00 15.39 100 ALA A C 1
ATOM 764 O O . ALA A 1 100 ? 70.283 38.616 25.390 1.00 15.92 100 ALA A O 1
ATOM 766 N N . LEU A 1 101 ? 70.007 40.850 25.641 1.00 15.87 101 LEU A N 1
ATOM 767 C CA . LEU A 1 101 ? 68.752 40.926 24.872 1.00 15.73 101 LEU A CA 1
ATOM 768 C C . LEU A 1 101 ? 68.663 42.287 24.207 1.00 16.71 101 LEU A C 1
ATOM 769 O O . LEU A 1 101 ? 68.889 43.336 24.869 1.00 17.94 101 LEU A O 1
ATOM 774 N N . VAL A 1 102 ? 68.504 42.250 22.883 1.00 17.41 102 VAL A N 1
ATOM 775 C CA . VAL A 1 102 ? 68.388 43.459 22.042 1.00 17.47 102 VAL A CA 1
ATOM 776 C C . VAL A 1 102 ? 66.955 43.628 21.570 1.00 17.28 102 VAL A C 1
ATOM 777 O O . VAL A 1 102 ? 66.355 42.663 21.030 1.00 17.24 102 VAL A O 1
ATOM 781 N N . LYS A 1 103 ? 66.406 44.824 21.752 1.00 17.76 103 LYS A N 1
ATOM 782 C CA . LYS A 1 103 ? 65.025 45.110 21.292 1.00 21.75 103 LYS A CA 1
ATOM 783 C C . LYS A 1 103 ? 65.076 45.472 19.801 1.00 18.68 103 LYS A C 1
ATOM 784 O O . LYS A 1 103 ? 65.561 46.566 19.472 1.00 18.42 103 LYS A O 1
ATOM 790 N N . THR A 1 104 ? 64.757 44.522 18.938 1.00 18.33 104 THR A N 1
ATOM 791 C CA . THR A 1 104 ? 64.860 44.675 17.472 1.00 19.24 104 THR A CA 1
ATOM 792 C C . THR A 1 104 ? 63.467 44.939 16.900 1.00 19.35 104 THR A C 1
ATOM 793 O O . THR A 1 104 ? 62.435 44.742 17.602 1.00 19.49 104 THR A O 1
ATOM 797 N N . VAL A 1 105 ? 63.459 45.187 15.612 1.00 21.49 105 VAL A N 1
ATOM 798 C CA . VAL A 1 105 ? 62.226 45.345 14.798 1.00 23.52 105 VAL A CA 1
ATOM 799 C C . VAL A 1 105 ? 61.489 44.002 14.660 1.00 23.89 105 VAL A C 1
ATOM 800 O O . VAL A 1 105 ? 60.354 44.020 14.228 1.00 22.20 105 VAL A O 1
ATOM 804 N N . ALA A 1 106 ? 62.049 42.863 15.072 1.00 21.55 106 ALA A N 1
ATOM 805 C CA . ALA A 1 106 ? 61.273 41.602 15.049 1.00 21.15 106 ALA A CA 1
ATOM 806 C C . ALA A 1 106 ? 61.185 40.953 16.425 1.00 19.74 106 ALA A C 1
ATOM 807 O O . ALA A 1 106 ? 60.911 39.744 16.477 1.00 20.76 106 ALA A O 1
ATOM 809 N N . GLY A 1 107 ? 61.317 41.737 17.494 1.00 19.79 107 GLY A N 1
ATOM 810 C CA . GLY A 1 107 ? 61.169 41.284 18.890 1.00 16.34 107 GLY A CA 1
ATOM 811 C C . GLY A 1 107 ? 62.485 41.332 19.657 1.00 16.45 107 GLY A C 1
ATOM 812 O O . GLY A 1 107 ? 63.543 41.859 19.143 1.00 17.22 107 GLY A O 1
ATOM 813 N N . TYR A 1 108 ? 62.446 40.798 20.873 1.00 16.88 108 TYR A N 1
ATOM 814 C CA . TYR A 1 108 ? 63.615 40.695 21.774 1.00 16.19 108 TYR A CA 1
ATOM 815 C C . TYR A 1 108 ? 64.563 39.664 21.140 1.00 16.13 108 TYR A C 1
ATOM 816 O O . TYR A 1 108 ? 64.119 38.622 20.829 1.00 17.14 108 TYR A O 1
ATOM 825 N N . TRP A 1 109 ? 65.826 39.986 20.953 1.00 16.60 109 TRP A N 1
ATOM 826 C CA . TRP A 1 109 ? 66.761 39.088 20.230 1.00 15.68 109 TRP A CA 1
ATOM 827 C C . TRP A 1 109 ? 67.942 38.795 21.146 1.00 14.72 109 TRP A C 1
ATOM 828 O O . TRP A 1 109 ? 68.594 39.742 21.612 1.00 14.69 109 TRP A O 1
ATOM 839 N N . PRO A 1 110 ? 68.257 37.514 21.436 1.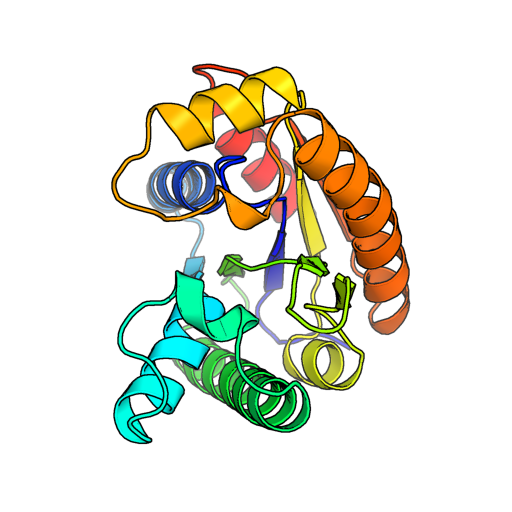00 13.86 110 PRO A N 1
ATOM 840 C CA . PRO A 1 110 ? 69.401 37.197 22.288 1.00 14.25 110 PRO A CA 1
ATOM 841 C C . PRO A 1 110 ? 70.714 37.743 21.758 1.00 15.71 110 PRO A C 1
ATOM 842 O O . PRO A 1 110 ? 71.042 37.533 20.606 1.00 16.62 110 PRO A O 1
ATOM 846 N N . GLY A 1 111 ? 71.427 38.427 22.639 1.00 15.19 111 GLY A N 1
ATOM 847 C CA . GLY A 1 111 ? 72.762 38.918 22.358 1.00 15.27 111 GLY A CA 1
ATOM 848 C C . GLY A 1 111 ? 73.795 37.817 22.583 1.00 15.88 111 GLY A C 1
ATOM 849 O O . GLY A 1 111 ? 74.913 37.945 22.037 1.00 16.07 111 GLY A O 1
ATOM 850 N N . LEU A 1 112 ? 73.477 36.802 23.389 1.00 15.33 112 LEU A N 1
ATOM 851 C CA . LEU A 1 112 ? 74.422 35.704 23.732 1.00 16.39 112 LEU A CA 1
ATOM 852 C C . LEU A 1 112 ? 73.790 34.370 23.335 1.00 14.44 112 LEU A C 1
ATOM 853 O O . LEU A 1 112 ? 73.552 33.493 24.164 1.00 13.70 112 LEU A O 1
ATOM 858 N N . PRO A 1 113 ? 73.422 34.192 22.058 1.00 14.16 113 PRO A N 1
ATOM 859 C CA . PRO A 1 113 ? 72.920 32.894 21.644 1.00 14.08 113 PRO A CA 1
ATOM 860 C C . PRO A 1 113 ? 74.070 31.873 21.641 1.00 14.38 113 PRO A C 1
ATOM 861 O O . PRO A 1 113 ? 75.250 32.229 21.752 1.00 13.75 113 PRO A O 1
ATOM 865 N N . LYS A 1 114 ? 73.737 30.612 21.448 1.00 14.78 114 LYS A N 1
ATOM 866 C CA . LYS A 1 114 ? 74.715 29.523 21.559 1.00 16.60 114 LYS A CA 1
ATOM 867 C C . LYS A 1 114 ? 75.913 29.766 20.617 1.00 17.11 114 LYS A C 1
ATOM 868 O O . LYS A 1 114 ? 77.046 29.550 21.084 1.00 14.19 114 LYS A O 1
ATOM 874 N N . HIS A 1 115 ? 75.698 30.209 19.371 1.00 18.88 115 HIS A N 1
ATOM 875 C CA . HIS A 1 115 ? 76.786 30.384 18.348 1.00 22.44 115 HIS A CA 1
ATOM 876 C C . HIS A 1 115 ? 77.759 31.467 18.843 1.00 19.97 115 HIS A C 1
ATOM 877 O O . HIS A 1 115 ? 78.959 31.290 18.722 1.00 19.08 115 HIS A O 1
ATOM 884 N N . VAL A 1 116 ? 77.263 32.478 19.552 1.00 17.62 116 VAL A N 1
ATOM 885 C CA . VAL A 1 116 ? 78.121 33.521 20.165 1.00 18.72 116 VAL A CA 1
ATOM 886 C C . VAL A 1 116 ? 78.857 32.931 21.381 1.00 17.97 116 VAL A C 1
ATOM 887 O O . VAL A 1 116 ? 80.076 33.147 21.520 1.00 17.72 116 VAL A O 1
ATOM 891 N N . LEU A 1 117 ? 78.172 32.195 22.253 1.00 16.67 117 LEU A N 1
ATOM 892 C CA . LEU A 1 117 ? 78.795 31.633 23.466 1.00 15.77 117 LEU A CA 1
ATOM 893 C C . LEU A 1 117 ? 79.835 30.603 23.066 1.00 16.36 117 LEU A C 1
ATOM 894 O O . LEU A 1 117 ? 80.856 30.504 23.768 1.00 14.68 117 LEU A O 1
ATOM 899 N N . ASP A 1 118 ? 79.613 29.876 21.976 1.00 17.92 118 ASP A N 1
ATOM 900 C CA . ASP A 1 118 ? 80.646 28.916 21.508 1.00 18.85 118 ASP A CA 1
ATOM 901 C C . ASP A 1 118 ? 81.950 29.641 21.161 1.00 20.06 118 ASP A C 1
ATOM 902 O O . ASP A 1 118 ? 83.013 29.049 21.415 1.00 17.85 118 ASP A O 1
ATOM 907 N N . GLU A 1 119 ? 81.907 30.887 20.737 1.00 17.92 119 GLU A N 1
ATOM 908 C CA . GLU A 1 119 ? 83.127 31.687 20.520 1.00 20.44 119 GLU A CA 1
ATOM 909 C C . GLU A 1 119 ? 83.631 32.271 21.840 1.00 20.34 119 GLU A C 1
ATOM 910 O O . GLU A 1 119 ? 84.821 32.149 22.116 1.00 20.78 119 GLU A O 1
ATOM 916 N N . LEU A 1 120 ? 82.785 32.965 22.599 1.00 18.32 120 LEU A N 1
ATOM 917 C CA . LEU A 1 120 ? 83.254 33.756 23.763 1.00 18.98 120 LEU A CA 1
ATOM 918 C C . LEU A 1 120 ? 83.547 32.885 25.007 1.00 16.57 120 LEU A C 1
ATOM 919 O O . LEU A 1 120 ? 84.446 33.225 25.761 1.00 18.14 120 LEU A O 1
ATOM 924 N N . LYS A 1 121 ? 82.833 31.800 25.247 1.00 16.92 121 LYS A N 1
ATOM 925 C CA . LYS A 1 121 ? 83.042 30.878 26.396 1.00 18.55 121 LYS A CA 1
ATOM 926 C C . LYS A 1 121 ? 83.168 31.668 27.696 1.00 17.98 121 LYS A C 1
ATOM 927 O O . LYS A 1 121 ? 84.107 31.518 28.461 1.00 18.53 121 LYS A O 1
ATOM 933 N N . PRO A 1 122 ? 82.154 32.467 28.060 1.00 18.24 122 PRO A N 1
ATOM 934 C CA . PRO A 1 122 ? 82.284 33.364 29.192 1.00 16.85 122 PRO A CA 1
ATOM 935 C C . PRO A 1 122 ? 82.441 32.681 30.550 1.00 15.73 122 PRO A C 1
ATOM 936 O O . PRO A 1 122 ? 81.687 31.796 30.894 1.00 14.60 122 PRO A O 1
ATOM 940 N N . ASP A 1 123 ? 83.399 33.182 31.316 1.00 15.30 123 ASP A N 1
ATOM 941 C CA . ASP A 1 123 ? 83.551 32.891 32.757 1.00 14.61 123 ASP A CA 1
ATOM 942 C C . ASP A 1 123 ? 82.373 33.542 33.506 1.00 15.25 123 ASP A C 1
ATOM 943 O O . ASP A 1 123 ? 81.878 32.942 34.484 1.00 16.14 123 ASP A O 1
ATOM 948 N N . MET A 1 124 ? 81.922 34.698 33.038 1.00 14.33 124 MET A N 1
ATOM 949 C CA . MET A 1 124 ? 80.934 35.519 33.776 1.00 16.17 124 MET A CA 1
ATOM 950 C C . MET A 1 124 ? 80.109 36.330 32.777 1.00 15.97 124 MET A C 1
ATOM 951 O O . MET A 1 124 ? 80.661 36.855 31.751 1.00 15.66 124 MET A O 1
ATOM 956 N N . ILE A 1 125 ? 78.818 36.402 33.069 1.00 15.84 125 ILE A N 1
ATOM 957 C CA . ILE A 1 125 ? 77.886 37.375 32.457 1.00 16.06 125 ILE A CA 1
ATOM 958 C C . ILE A 1 125 ? 77.480 38.338 33.585 1.00 18.81 125 ILE A C 1
ATOM 959 O O . ILE A 1 125 ? 76.742 37.916 34.474 1.00 18.11 125 ILE A O 1
ATOM 964 N N . ALA A 1 126 ? 78.051 39.547 33.593 1.00 16.03 126 ALA A N 1
ATOM 965 C CA . ALA A 1 126 ? 77.709 40.609 34.561 1.00 16.56 126 ALA A CA 1
ATOM 966 C C . ALA A 1 126 ? 76.445 41.283 34.035 1.00 18.42 126 ALA A C 1
ATOM 967 O O . ALA A 1 126 ? 76.349 41.465 32.807 1.00 22.53 126 ALA A O 1
ATOM 969 N N . VAL A 1 127 ? 75.452 41.517 34.889 1.00 18.81 127 VAL A N 1
ATOM 970 C CA . VAL A 1 127 ? 74.213 42.264 34.538 1.00 17.39 127 VAL A CA 1
ATOM 971 C C . VAL A 1 127 ? 74.194 43.600 35.275 1.00 18.82 127 VAL A C 1
ATOM 972 O O . VAL A 1 127 ? 74.029 43.608 36.500 1.00 20.31 127 VAL A O 1
ATOM 976 N N . VAL A 1 128 ? 74.479 44.675 34.580 1.00 19.19 128 VAL A N 1
ATOM 977 C CA . VAL A 1 128 ? 74.429 46.030 35.170 1.00 20.34 128 VAL A CA 1
ATOM 978 C C . VAL A 1 128 ? 72.960 46.472 35.218 1.00 21.43 128 VAL A C 1
ATOM 979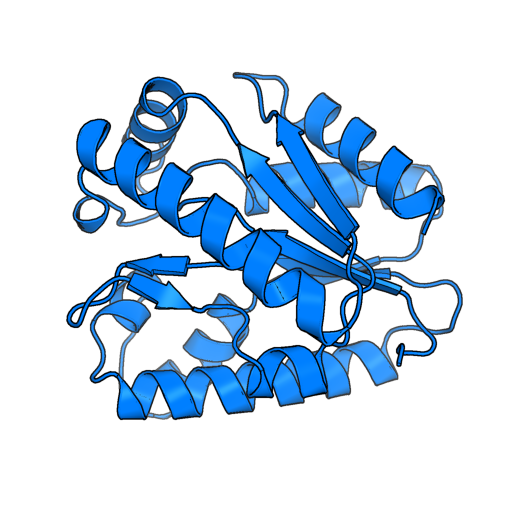 O O . VAL A 1 128 ? 72.315 46.499 34.145 1.00 19.62 128 VAL A O 1
ATOM 983 N N . GLU A 1 129 ? 72.470 46.811 36.423 1.00 21.06 129 GLU A N 1
ATOM 984 C CA . GLU A 1 129 ? 71.042 47.123 36.676 1.00 22.66 129 GLU A CA 1
ATOM 985 C C . GLU A 1 129 ? 70.900 48.457 37.439 1.00 20.81 129 GLU A C 1
ATOM 986 O O . GLU A 1 129 ? 71.755 48.822 38.218 1.00 19.09 129 GLU A O 1
ATOM 992 N N . ALA A 1 130 ? 69.795 49.123 37.211 1.00 20.27 130 ALA A N 1
ATOM 993 C CA . ALA A 1 130 ? 69.341 50.301 37.992 1.00 19.10 130 ALA A CA 1
ATOM 994 C C . ALA A 1 130 ? 67.819 50.288 37.899 1.00 22.76 130 ALA A C 1
ATOM 995 O O . ALA A 1 130 ? 67.254 49.390 37.202 1.00 20.46 130 ALA A O 1
ATOM 997 N N . SER A 1 131 ? 67.145 51.190 38.600 1.00 23.58 131 SER A N 1
ATOM 998 C CA . SER A 1 131 ? 65.681 51.286 38.516 1.00 23.70 131 SER A CA 1
ATOM 999 C C . SER A 1 131 ? 65.347 51.671 37.083 1.00 19.08 131 SER A C 1
ATOM 1000 O O . SER A 1 131 ? 66.071 52.424 36.416 1.00 19.39 131 SER A O 1
ATOM 1003 N N . PRO A 1 132 ? 64.174 51.250 36.575 1.00 21.44 132 PRO A N 1
ATOM 1004 C CA . PRO A 1 132 ? 63.714 51.737 35.271 1.00 22.03 132 PRO A CA 1
ATOM 1005 C C . PRO A 1 132 ? 63.681 53.261 35.145 1.00 22.92 132 PRO A C 1
ATOM 1006 O O . PRO A 1 132 ? 64.038 53.812 34.112 1.00 24.10 132 PRO A O 1
ATOM 1010 N N . GLU A 1 133 ? 63.280 53.934 36.234 1.00 26.90 133 GLU A N 1
ATOM 1011 C CA . GLU A 1 133 ? 63.217 55.409 36.317 1.00 25.66 133 GLU A CA 1
ATOM 1012 C C . GLU A 1 133 ? 64.624 55.964 36.208 1.00 24.18 133 GLU A C 1
ATOM 1013 O O . GLU A 1 133 ? 64.806 56.970 35.541 1.00 23.82 133 GLU A O 1
ATOM 1019 N N . GLU A 1 134 ? 65.586 55.374 36.902 1.00 22.87 134 GLU A N 1
ATOM 1020 C CA . GLU A 1 134 ? 66.993 55.849 36.770 1.00 22.77 134 GLU A CA 1
ATOM 1021 C C . GLU A 1 134 ? 67.443 55.653 35.331 1.00 18.67 134 GLU A C 1
ATOM 1022 O O . GLU A 1 134 ? 68.154 56.511 34.758 1.00 21.58 134 GLU A O 1
ATOM 1028 N N . VAL A 1 135 ? 67.141 54.493 34.761 1.00 20.98 135 VAL A N 1
ATOM 1029 C CA . VAL A 1 135 ? 67.620 54.217 33.367 1.00 20.32 135 VAL A CA 1
ATOM 1030 C C . VAL A 1 135 ? 66.977 55.244 32.416 1.00 19.53 135 VAL A C 1
ATOM 1031 O O . VAL A 1 135 ? 67.674 55.844 31.587 1.00 21.59 135 VAL A O 1
ATOM 1035 N N . ALA A 1 136 ? 65.678 55.475 32.553 1.00 23.41 136 ALA A N 1
ATOM 1036 C CA . ALA A 1 136 ? 64.949 56.432 31.667 1.00 27.15 136 ALA A CA 1
ATOM 1037 C C . ALA A 1 136 ? 65.536 57.844 31.795 1.00 25.46 136 ALA A C 1
ATOM 1038 O O . ALA A 1 136 ? 65.791 58.509 30.747 1.00 25.01 136 ALA A O 1
ATOM 1040 N N . ALA A 1 137 ? 65.934 58.259 32.997 1.00 27.14 137 ALA A N 1
ATOM 1041 C CA . ALA A 1 137 ? 66.543 59.595 33.210 1.00 24.28 137 ALA A CA 1
ATOM 1042 C C . ALA A 1 137 ? 67.949 59.616 32.593 1.00 26.26 137 ALA A C 1
ATOM 1043 O O . ALA A 1 137 ? 68.363 60.596 31.931 1.00 24.54 137 ALA A O 1
ATOM 1045 N N . ARG A 1 138 ? 68.712 58.537 32.762 1.00 25.75 138 ARG A N 1
ATOM 1046 C CA . ARG A 1 138 ? 70.045 58.474 32.099 1.00 22.81 138 ARG A CA 1
ATOM 1047 C C . ARG A 1 138 ? 69.883 58.547 30.584 1.00 20.60 138 ARG A C 1
ATOM 1048 O O . ARG A 1 138 ? 70.641 59.251 29.945 1.00 22.22 138 ARG A O 1
ATOM 1056 N N . GLN A 1 139 ? 68.933 57.823 30.005 1.00 22.94 139 GLN A N 1
ATOM 1057 C CA . GLN A 1 139 ? 68.681 57.924 28.537 1.00 23.54 139 GLN A CA 1
ATOM 1058 C C . GLN A 1 139 ? 68.344 59.381 28.173 1.00 27.12 139 GLN A C 1
ATOM 1059 O O . GLN A 1 139 ? 68.907 59.900 27.200 1.00 26.73 139 GLN A O 1
ATOM 1065 N N . ALA A 1 140 ? 67.502 60.078 28.959 1.00 30.34 140 ALA A N 1
ATOM 1066 C CA . ALA A 1 140 ? 67.053 61.456 28.580 1.00 31.72 140 ALA A CA 1
ATOM 1067 C C . ALA A 1 140 ? 68.248 62.392 28.566 1.00 31.60 140 ALA A C 1
ATOM 1068 O O . ALA A 1 140 ? 68.390 63.166 27.633 1.00 36.16 140 ALA A O 1
ATOM 1070 N N . ARG A 1 141 ? 69.120 62.295 29.551 1.00 34.16 141 ARG A N 1
ATOM 1071 C CA . ARG A 1 141 ? 70.258 63.230 29.680 1.00 36.74 141 ARG A CA 1
ATOM 1072 C C . ARG A 1 141 ? 71.328 62.915 28.620 1.00 37.58 141 ARG A C 1
ATOM 1073 O O . ARG A 1 141 ? 72.146 63.785 28.327 1.00 34.47 141 ARG A O 1
ATOM 1081 N N . ASP A 1 142 ? 71.365 61.708 28.047 1.00 33.99 142 ASP A N 1
ATOM 1082 C CA . ASP A 1 142 ? 72.446 61.334 27.099 1.00 33.24 142 ASP A CA 1
ATOM 1083 C C . ASP A 1 142 ? 71.941 61.553 25.676 1.00 38.16 142 ASP A C 1
ATOM 1084 O O . ASP A 1 142 ? 71.357 60.640 25.111 1.00 40.81 142 ASP A O 1
ATOM 1089 N N . THR A 1 143 ? 72.207 62.707 25.089 1.00 36.32 143 THR A N 1
ATOM 1090 C CA . THR A 1 143 ? 71.703 63.031 23.731 1.00 39.60 143 THR A CA 1
ATOM 1091 C C . THR A 1 143 ? 72.672 62.501 22.676 1.00 29.81 143 THR A C 1
ATOM 1092 O O . THR A 1 143 ? 72.363 62.649 21.517 1.00 33.48 143 THR A O 1
ATOM 1096 N N . THR A 1 144 ? 73.788 61.887 23.033 1.00 30.17 144 THR A N 1
ATOM 1097 C CA . THR A 1 144 ? 74.698 61.258 22.033 1.00 29.70 144 THR A CA 1
ATOM 1098 C C . THR A 1 144 ? 74.077 59.968 21.464 1.00 28.57 144 THR A C 1
ATOM 1099 O O . THR A 1 144 ? 74.625 59.456 20.486 1.00 28.22 144 THR A O 1
ATOM 1103 N N . ARG A 1 145 ? 73.032 59.409 22.081 1.00 26.81 145 ARG A N 1
ATOM 1104 C CA . ARG A 1 145 ? 72.550 58.056 21.720 1.00 24.60 145 ARG A CA 1
ATOM 1105 C C . ARG A 1 145 ? 71.042 58.088 21.540 1.00 24.44 145 ARG A C 1
ATOM 1106 O O . ARG A 1 145 ? 70.385 58.747 22.304 1.00 25.14 145 ARG A O 1
ATOM 1114 N N . TYR A 1 146 ? 70.532 57.374 20.545 1.00 24.26 146 TYR A N 1
ATOM 1115 C CA . TYR A 1 146 ? 69.080 57.212 20.325 1.00 24.61 146 TYR A CA 1
ATOM 1116 C C . TYR A 1 146 ? 68.573 55.948 21.033 1.00 23.13 146 TYR A C 1
ATOM 1117 O O . TYR A 1 146 ? 68.945 54.817 20.623 1.00 24.96 146 TYR A O 1
ATOM 1126 N N . ARG A 1 147 ? 67.697 56.111 22.032 1.00 19.89 147 ARG A N 1
ATOM 1127 C CA . ARG A 1 147 ? 67.152 55.004 22.854 1.00 22.40 147 ARG A CA 1
ATOM 1128 C C . ARG A 1 147 ? 65.645 55.142 23.032 1.00 20.56 147 ARG A C 1
ATOM 1129 O O . ARG A 1 147 ? 65.089 54.359 23.855 1.00 19.06 147 ARG A O 1
ATOM 1137 N N . VAL A 1 148 ? 64.992 56.048 22.283 1.00 23.87 148 VAL A N 1
ATOM 1138 C CA . VAL A 1 148 ? 63.527 56.300 22.455 1.00 26.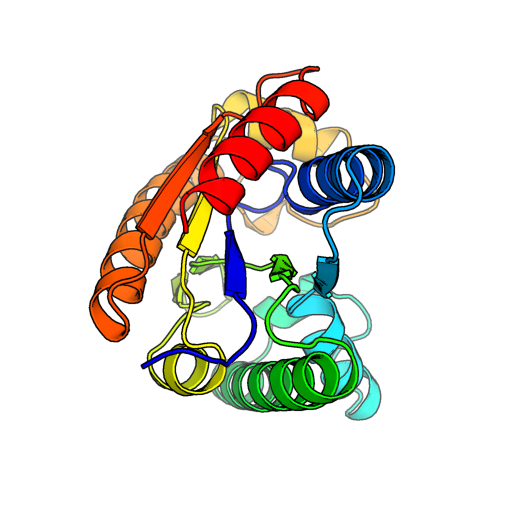26 148 VAL A CA 1
ATOM 1139 C C . VAL A 1 148 ? 62.771 55.005 22.126 1.00 22.84 148 VAL A C 1
ATOM 1140 O O . VAL A 1 148 ? 61.776 54.662 22.796 1.00 23.95 148 VAL A O 1
ATOM 1144 N N . ASP A 1 149 ? 63.228 54.241 21.140 1.00 23.56 149 ASP A N 1
ATOM 1145 C CA . ASP A 1 149 ? 62.565 52.953 20.745 1.00 22.79 149 ASP A CA 1
ATOM 1146 C C . ASP A 1 149 ? 62.580 51.930 21.895 1.00 23.32 149 ASP A C 1
ATOM 1147 O O . ASP A 1 149 ? 61.762 51.005 21.888 1.00 22.61 149 ASP A O 1
ATOM 1152 N N . ILE A 1 150 ? 63.435 52.074 22.911 1.00 21.21 150 ILE A N 1
ATOM 1153 C CA . ILE A 1 150 ? 63.381 51.109 24.058 1.00 20.89 150 ILE A CA 1
ATOM 1154 C C . ILE A 1 150 ? 62.094 51.304 24.855 1.00 21.79 150 ILE A C 1
ATOM 1155 O O . ILE A 1 150 ? 61.645 50.352 25.473 1.00 25.14 150 ILE A O 1
ATOM 1160 N N . GLY A 1 151 ? 61.463 52.486 24.808 1.00 21.80 151 GLY A N 1
ATOM 1161 C CA . GLY A 1 151 ? 60.067 52.618 25.268 1.00 20.83 151 GLY A CA 1
ATOM 1162 C C . GLY A 1 151 ? 59.929 53.266 26.642 1.00 19.64 151 GLY A C 1
ATOM 1163 O O . GLY A 1 151 ? 58.922 52.996 27.293 1.00 20.32 151 GLY A O 1
ATOM 1164 N N . GLY A 1 152 ? 60.888 54.106 27.029 1.00 25.98 152 GLY A N 1
ATOM 1165 C CA . GLY A 1 152 ? 60.964 54.829 28.317 1.00 26.73 152 GLY A CA 1
ATOM 1166 C C . GLY A 1 152 ? 60.829 53.877 29.490 1.00 27.54 152 GLY A C 1
ATOM 1167 O O . GLY A 1 152 ? 61.167 52.683 29.338 1.00 24.54 152 GLY A O 1
ATOM 1168 N N . VAL A 1 153 ? 60.313 54.368 30.617 1.00 25.75 153 VAL A N 1
ATOM 1169 C CA . VAL A 1 153 ? 60.244 53.613 31.909 1.00 28.64 153 VAL A CA 1
ATOM 1170 C C . VAL A 1 153 ? 59.541 52.274 31.688 1.00 28.32 153 VAL A C 1
ATOM 1171 O O . VAL A 1 153 ? 60.054 51.214 32.149 1.00 25.75 153 VAL A O 1
ATOM 1175 N N . GLU A 1 154 ? 58.398 52.258 31.013 1.00 24.40 154 GLU A N 1
ATOM 1176 C CA . GLU A 1 154 ? 57.676 50.967 30.893 1.00 27.65 154 GLU A CA 1
ATOM 1177 C C . GLU A 1 154 ? 58.467 50.010 29.979 1.00 26.06 154 GLU A C 1
ATOM 1178 O O . GLU A 1 154 ? 58.506 48.772 30.330 1.00 25.64 154 GLU A O 1
ATOM 1184 N N . GLY A 1 155 ? 59.048 50.512 28.876 1.00 23.43 155 GLY A N 1
ATOM 1185 C CA . GLY A 1 155 ? 59.779 49.631 27.936 1.00 27.03 155 GLY A CA 1
ATOM 1186 C C . GLY A 1 155 ? 61.042 49.090 28.632 1.00 24.07 155 GLY A C 1
ATOM 1187 O O . GLY A 1 155 ? 61.374 47.900 28.524 1.00 22.32 155 GLY A O 1
ATOM 1188 N N . VAL A 1 156 ? 61.695 49.958 29.401 1.00 23.68 156 VAL A N 1
ATOM 1189 C CA . VAL A 1 156 ? 62.944 49.590 30.109 1.00 22.31 156 VAL A CA 1
ATOM 1190 C C . VAL A 1 156 ? 62.596 48.493 31.095 1.00 22.19 156 VAL A C 1
ATOM 1191 O O . VAL A 1 156 ? 63.327 47.469 31.181 1.00 23.59 156 VAL A O 1
ATOM 1195 N N . LYS A 1 157 ? 61.518 48.653 31.818 1.00 21.85 157 LYS A N 1
ATOM 1196 C CA . LYS A 1 157 ? 61.172 47.656 32.854 1.00 24.45 157 LYS A CA 1
ATOM 1197 C C . LYS A 1 157 ? 60.984 46.270 32.237 1.00 26.11 157 LYS A C 1
ATOM 1198 O O . LYS A 1 157 ? 61.367 45.244 32.867 1.00 24.49 157 LYS A O 1
ATOM 1204 N N . ARG A 1 158 ? 60.264 46.199 31.125 1.00 21.43 158 ARG A N 1
ATOM 1205 C CA . ARG A 1 158 ? 59.999 44.911 30.470 1.00 22.30 158 ARG A CA 1
ATOM 1206 C C . ARG A 1 158 ? 61.282 44.317 29.912 1.00 19.97 158 ARG A C 1
ATOM 1207 O O . ARG A 1 158 ? 61.433 43.112 29.963 1.00 23.48 158 ARG A O 1
ATOM 1215 N N . LEU A 1 159 ? 62.076 45.128 29.234 1.00 20.87 159 LEU A N 1
ATOM 1216 C CA . LEU A 1 159 ? 63.332 44.640 28.634 1.00 22.92 159 LEU A CA 1
ATOM 1217 C C . LEU A 1 159 ? 64.204 44.095 29.767 1.00 25.19 159 LEU A C 1
ATOM 1218 O O . LEU A 1 159 ? 64.773 43.024 29.562 1.00 21.11 159 LEU A O 1
ATOM 1223 N N . MET A 1 160 ? 64.283 44.795 30.913 1.00 21.09 160 MET A N 1
ATOM 1224 C CA . MET A 1 160 ? 65.113 44.378 32.083 1.00 23.72 160 MET A CA 1
ATOM 1225 C C . MET A 1 160 ? 64.704 43.014 32.572 1.00 21.58 160 MET A C 1
ATOM 1226 O O . MET A 1 160 ? 65.577 42.245 32.791 1.00 25.73 160 MET A O 1
ATOM 1231 N N . GLU A 1 161 ? 63.420 42.752 32.777 1.00 23.67 161 GLU A N 1
ATOM 1232 C CA . GLU A 1 161 ? 62.917 41.432 33.206 1.00 25.97 161 GLU A CA 1
ATOM 1233 C C . GLU A 1 161 ? 63.294 40.345 32.175 1.00 23.76 161 GLU A C 1
ATOM 1234 O O . GLU A 1 161 ? 63.820 39.305 32.617 1.00 21.17 161 GLU A O 1
ATOM 1240 N N . ASN A 1 162 ? 63.058 40.581 30.878 1.00 18.66 162 ASN A N 1
ATOM 1241 C CA . ASN A 1 162 ? 63.360 39.616 29.793 1.00 20.91 162 ASN A CA 1
ATOM 1242 C C . ASN A 1 162 ? 64.886 39.416 29.679 1.00 18.48 162 ASN A C 1
ATOM 1243 O O . ASN A 1 162 ? 65.304 38.285 29.453 1.00 16.12 162 ASN A O 1
ATOM 1248 N N . ALA A 1 163 ? 65.663 40.475 29.873 1.00 18.52 163 ALA A N 1
ATOM 1249 C CA . ALA A 1 163 ? 67.133 40.450 29.739 1.00 20.02 163 ALA A CA 1
ATOM 1250 C C . ALA A 1 163 ? 67.749 39.648 30.874 1.00 23.49 163 ALA A C 1
ATOM 1251 O O . ALA A 1 163 ? 68.721 38.878 30.624 1.00 20.00 163 ALA A O 1
ATOM 1253 N N . ARG A 1 164 ? 67.156 39.725 32.068 1.00 25.11 164 ARG A N 1
ATOM 1254 C CA . ARG A 1 164 ? 67.644 38.933 33.226 1.00 26.34 164 ARG A CA 1
ATOM 1255 C C . ARG A 1 164 ? 67.468 37.449 32.880 1.00 24.76 164 ARG A C 1
ATOM 1256 O O . ARG A 1 164 ? 68.374 36.643 33.092 1.00 23.43 164 ARG A O 1
ATOM 1264 N N . ALA A 1 165 ? 66.306 37.091 32.364 1.00 22.34 165 ALA A N 1
ATOM 1265 C CA . ALA A 1 165 ? 65.965 35.727 31.987 1.00 20.93 165 ALA A CA 1
ATOM 1266 C C . ALA A 1 165 ? 66.896 35.270 30.855 1.00 20.67 165 ALA A C 1
ATOM 1267 O O . ALA A 1 165 ? 67.321 34.128 30.878 1.00 18.49 165 ALA A O 1
ATOM 1269 N N . ALA A 1 166 ? 67.196 36.128 29.877 1.00 15.64 166 ALA A N 1
ATOM 1270 C CA . ALA A 1 166 ? 68.117 35.755 28.777 1.00 16.57 166 ALA A CA 1
ATOM 1271 C C . ALA A 1 166 ? 69.543 35.498 29.329 1.00 15.99 166 ALA A C 1
ATOM 1272 O O . ALA A 1 166 ? 70.246 34.625 28.815 1.00 16.61 166 ALA A O 1
ATOM 1274 N N . SER A 1 167 ? 70.013 36.314 30.266 1.00 16.38 167 SER A N 1
ATOM 1275 C CA . SER A 1 167 ? 71.362 36.256 30.864 1.00 16.04 167 SER A CA 1
ATOM 1276 C C . SER A 1 167 ? 71.495 34.881 31.524 1.00 17.98 167 SER A C 1
ATOM 1277 O O . SER A 1 167 ? 72.502 34.186 31.326 1.00 17.83 167 SER A O 1
ATOM 1280 N N . ILE A 1 168 ? 70.496 34.490 32.298 1.00 18.69 168 ILE A N 1
ATOM 1281 C CA . ILE A 1 168 ? 70.509 33.173 32.976 1.00 18.28 168 ILE A CA 1
ATOM 1282 C C . ILE A 1 168 ? 70.465 32.057 31.946 1.00 18.35 168 ILE A C 1
ATOM 1283 O O . ILE A 1 168 ? 71.290 31.125 32.046 1.00 18.03 168 ILE A O 1
ATOM 1288 N N . ALA A 1 169 ? 69.620 32.142 30.920 1.00 17.30 169 ALA A N 1
ATOM 1289 C CA . ALA A 1 169 ? 69.573 31.065 29.940 1.00 16.94 169 ALA A CA 1
ATOM 1290 C C . ALA A 1 169 ? 70.952 30.941 29.281 1.00 18.61 169 ALA A C 1
ATOM 1291 O O . ALA A 1 169 ? 71.385 29.834 29.092 1.00 19.77 169 ALA A O 1
ATOM 1293 N N . SER A 1 170 ? 71.606 32.044 28.954 1.00 15.81 170 SER A N 1
ATOM 1294 C CA . SER A 1 170 ? 72.903 32.064 28.216 1.00 14.61 170 SER A CA 1
ATOM 1295 C C . SER A 1 170 ? 73.997 31.473 29.115 1.00 14.95 170 SER A C 1
ATOM 1296 O O . SER A 1 170 ? 74.862 30.713 28.639 1.00 13.67 170 SER A O 1
ATOM 1299 N N . ALA A 1 171 ? 73.889 31.703 30.422 1.00 14.36 171 ALA A N 1
ATOM 1300 C CA . ALA A 1 171 ? 74.857 31.198 31.418 1.00 14.90 171 ALA A CA 1
ATOM 1301 C C . ALA A 1 171 ? 74.930 29.670 31.475 1.00 15.44 171 ALA A C 1
ATOM 1302 O O . ALA A 1 171 ? 76.017 29.160 31.758 1.00 16.88 171 ALA A O 1
ATOM 1304 N N . ILE A 1 172 ? 73.841 28.956 31.189 1.00 16.61 172 ILE A N 1
ATOM 1305 C CA . ILE A 1 172 ? 73.744 27.472 31.183 1.00 18.61 172 ILE A CA 1
ATOM 1306 C C . ILE A 1 172 ? 74.775 26.897 30.185 1.00 18.56 172 ILE A C 1
ATOM 1307 O O . ILE A 1 172 ? 75.350 25.850 30.501 1.00 18.27 172 ILE A O 1
ATOM 1312 N N . GLN A 1 173 ? 75.044 27.546 29.053 1.00 18.26 173 GLN A N 1
ATOM 1313 C CA . GLN A 1 173 ? 75.811 26.910 27.955 1.00 18.56 173 GLN A CA 1
ATOM 1314 C C . GLN A 1 173 ? 77.241 26.582 28.387 1.00 18.74 173 GLN A C 1
ATOM 1315 O O . GLN A 1 173 ? 77.653 25.426 28.147 1.00 17.24 173 GLN A O 1
ATOM 1321 N N . TYR A 1 174 ? 77.939 27.490 29.054 1.00 16.24 174 TYR A N 1
ATOM 1322 C CA . TYR A 1 174 ? 79.361 27.331 29.457 1.00 16.34 174 TYR A CA 1
ATOM 1323 C C . TYR A 1 174 ? 79.516 27.548 30.956 1.00 16.18 174 TYR A C 1
ATOM 1324 O O . TYR A 1 174 ? 80.642 27.750 31.391 1.00 16.80 174 TYR A O 1
ATOM 1333 N N . ALA A 1 175 ? 78.446 27.389 31.743 1.00 16.51 175 ALA A N 1
ATOM 1334 C CA . ALA A 1 175 ? 78.477 27.490 33.214 1.00 14.71 175 ALA A CA 1
ATOM 1335 C C . ALA A 1 175 ? 79.129 28.834 33.607 1.00 15.06 175 ALA A C 1
ATOM 1336 O O . ALA A 1 175 ? 79.967 28.870 34.472 1.00 15.52 175 ALA A O 1
ATOM 1338 N N . SER A 1 176 ? 78.649 29.912 33.023 1.00 14.35 176 SER A N 1
ATOM 1339 C CA . SER A 1 176 ? 79.094 31.291 33.286 1.00 16.60 176 SER A CA 1
ATOM 1340 C C . SER A 1 176 ? 78.457 31.703 34.608 1.00 15.95 176 SER A C 1
ATOM 1341 O O . SER A 1 176 ? 77.282 31.353 34.807 1.00 15.66 176 SER A O 1
ATOM 1344 N N . THR A 1 177 ? 79.140 32.463 35.462 1.00 16.08 177 THR A N 1
ATOM 1345 C CA . THR A 1 177 ? 78.400 33.117 36.573 1.00 16.43 177 THR A CA 1
ATOM 1346 C C . THR A 1 177 ? 77.493 34.201 36.007 1.00 15.75 177 THR A C 1
ATOM 1347 O O . THR A 1 177 ? 77.725 34.727 34.877 1.00 15.48 177 THR A O 1
ATOM 1351 N N . VAL A 1 178 ? 76.483 34.531 36.776 1.00 16.20 178 VAL A N 1
ATOM 1352 C CA . VAL A 1 178 ? 75.592 35.699 36.508 1.00 15.99 178 VAL A CA 1
ATOM 1353 C C . VAL A 1 178 ? 75.765 36.632 37.717 1.00 17.25 178 VAL A C 1
ATOM 1354 O O . VAL A 1 178 ? 75.347 36.235 38.843 1.00 15.50 178 VAL A O 1
ATOM 1358 N N . ALA A 1 179 ? 76.433 37.757 37.500 1.00 17.24 179 ALA A N 1
ATOM 1359 C CA . ALA A 1 179 ? 76.802 38.715 38.563 1.00 18.20 179 ALA A CA 1
ATOM 1360 C C . ALA A 1 179 ? 75.956 39.961 38.349 1.00 18.33 179 ALA A C 1
ATOM 1361 O O . ALA A 1 179 ? 76.088 40.540 37.289 1.00 18.38 179 ALA A O 1
ATOM 1363 N N . ILE A 1 180 ? 75.051 40.250 39.250 1.00 20.74 180 ILE A N 1
ATOM 1364 C CA . ILE A 1 180 ? 74.160 41.446 39.178 1.00 22.42 180 ILE A CA 1
ATOM 1365 C C . ILE A 1 180 ? 74.931 42.597 39.809 1.00 23.31 180 ILE A C 1
ATOM 1366 O O . ILE A 1 180 ? 75.400 42.472 40.936 1.00 25.51 180 ILE A O 1
ATOM 1371 N N . VAL A 1 181 ? 75.168 43.638 39.048 1.00 23.17 181 VAL A N 1
ATOM 1372 C CA . VAL A 1 181 ? 75.938 44.819 39.486 1.00 23.65 181 VAL A CA 1
ATOM 1373 C C . VAL A 1 181 ? 74.978 46.016 39.480 1.00 24.66 181 VAL A C 1
ATOM 1374 O O . VAL A 1 181 ? 74.553 46.434 38.401 1.00 20.71 181 VAL A O 1
ATOM 1378 N N . GLU A 1 182 ? 74.660 46.553 40.658 1.00 23.86 182 GLU A N 1
ATOM 1379 C CA . GLU A 1 182 ? 73.805 47.760 40.815 1.00 25.43 182 GLU A CA 1
ATOM 1380 C C . GLU A 1 182 ? 74.594 48.979 40.428 1.00 21.28 182 GLU A C 1
ATOM 1381 O O . GLU A 1 182 ? 75.624 49.232 41.021 1.00 24.32 182 GLU A O 1
ATOM 1387 N N . ASN A 1 183 ? 74.167 49.673 39.404 1.00 18.65 183 ASN A N 1
ATOM 1388 C CA . ASN A 1 183 ? 74.776 50.969 39.028 1.00 20.24 183 ASN A CA 1
ATOM 1389 C C . ASN A 1 183 ? 73.896 52.098 39.592 1.00 19.67 183 ASN A C 1
ATOM 1390 O O . ASN A 1 183 ? 73.068 52.660 38.851 1.00 19.37 183 ASN A O 1
ATOM 1395 N N . ARG A 1 184 ? 74.095 52.392 40.851 1.00 21.01 184 ARG A N 1
ATOM 1396 C CA . ARG A 1 184 ? 73.318 53.419 41.597 1.00 22.39 184 ARG A CA 1
ATOM 1397 C C . ARG A 1 184 ? 73.677 54.788 41.101 1.00 19.50 184 ARG A C 1
ATOM 1398 O O . ARG A 1 184 ? 74.841 55.035 40.682 1.00 19.57 184 ARG A O 1
ATOM 1406 N N . GLU A 1 185 ? 72.679 55.676 41.158 1.00 23.16 185 GLU A N 1
ATOM 1407 C CA . GLU A 1 185 ? 72.804 57.041 40.627 1.00 21.03 185 GLU A CA 1
ATOM 1408 C C . GLU A 1 185 ? 74.016 57.717 41.278 1.00 22.21 185 GLU A C 1
ATOM 1409 O O . GLU A 1 185 ? 74.044 57.816 42.511 1.00 23.17 185 GLU A O 1
ATOM 1415 N N . GLY A 1 186 ? 74.959 58.186 40.474 1.00 23.79 186 GLY A N 1
ATOM 1416 C CA . GLY A 1 186 ? 76.170 58.888 40.943 1.00 25.61 186 GLY A CA 1
ATOM 1417 C C . GLY A 1 186 ? 77.217 57.954 41.513 1.00 26.68 186 GLY A C 1
ATOM 1418 O O . GLY A 1 186 ? 78.221 58.454 42.012 1.00 26.88 186 GLY A O 1
ATOM 1419 N N . GLU A 1 187 ? 77.064 56.631 41.412 1.00 24.95 187 GLU A N 1
ATOM 1420 C CA . GLU A 1 187 ? 78.036 55.680 42.035 1.00 27.36 187 GLU A CA 1
ATOM 1421 C C . GLU A 1 187 ? 78.532 54.617 41.030 1.00 25.41 187 GLU A C 1
ATOM 1422 O O . GLU A 1 187 ? 78.579 53.416 41.417 1.00 25.07 187 GLU A O 1
ATOM 1428 N N . ALA A 1 188 ? 78.896 55.064 39.831 1.00 25.37 188 ALA A N 1
ATOM 1429 C CA . ALA A 1 188 ? 79.459 54.213 38.758 1.00 26.32 188 ALA A CA 1
ATOM 1430 C C . ALA A 1 188 ? 80.789 53.647 39.264 1.00 28.30 188 ALA A C 1
ATOM 1431 O O . ALA A 1 188 ? 81.034 52.440 39.054 1.00 27.18 188 ALA A O 1
ATOM 1433 N N . ALA A 1 189 ? 81.582 54.428 40.017 1.00 25.45 189 ALA A N 1
ATOM 1434 C CA . ALA A 1 189 ? 82.900 53.951 40.507 1.00 25.68 189 ALA A CA 1
ATOM 1435 C C . ALA A 1 189 ? 82.663 52.757 41.435 1.00 26.54 189 ALA A C 1
ATOM 1436 O O . ALA A 1 189 ? 83.383 51.759 41.340 1.00 28.99 189 ALA A O 1
ATOM 1438 N N . LYS A 1 190 ? 81.687 52.841 42.334 1.00 24.38 190 LYS A N 1
ATOM 1439 C CA . LYS A 1 190 ? 81.390 51.743 43.274 1.00 25.59 190 LYS A CA 1
ATOM 1440 C C . LYS A 1 190 ? 80.918 50.498 42.500 1.00 25.30 190 LYS A C 1
ATOM 1441 O O . LYS A 1 190 ? 81.226 49.341 42.919 1.00 20.42 190 LYS A O 1
ATOM 1447 N N . ALA A 1 191 ? 80.117 50.672 41.442 1.00 23.46 191 ALA A N 1
ATOM 1448 C CA . ALA A 1 191 ? 79.712 49.508 40.603 1.00 24.29 191 ALA A CA 1
ATOM 1449 C C . ALA A 1 191 ? 80.966 48.855 40.019 1.00 19.97 191 ALA A C 1
ATOM 1450 O O . ALA A 1 191 ? 81.066 47.598 39.996 1.00 22.51 191 ALA A O 1
ATOM 1452 N N . ALA A 1 192 ? 81.896 49.660 39.510 1.00 21.23 192 ALA A N 1
ATOM 1453 C CA . ALA A 1 192 ? 83.151 49.138 38.924 1.00 21.19 192 ALA A CA 1
ATOM 1454 C C . ALA A 1 192 ? 83.966 48.383 39.995 1.00 25.51 192 ALA A C 1
ATOM 1455 O O . ALA A 1 192 ? 84.434 47.245 39.722 1.00 19.67 192 ALA A O 1
ATOM 1457 N N . GLU A 1 193 ? 84.004 48.874 41.232 1.00 23.95 193 GLU A N 1
ATOM 1458 C CA . GLU A 1 193 ? 84.704 48.135 42.327 1.00 25.88 193 GLU A CA 1
ATOM 1459 C C . GLU A 1 193 ? 84.016 46.819 42.627 1.00 23.55 193 GLU A C 1
ATOM 1460 O O . GLU A 1 193 ? 84.741 45.816 42.851 1.00 23.57 193 GLU A O 1
ATOM 1466 N N . GLU A 1 194 ? 82.688 46.796 42.698 1.00 22.77 194 GLU A N 1
ATOM 1467 C CA . GLU A 1 194 ? 81.991 45.525 42.992 1.00 26.31 194 GLU A CA 1
ATOM 1468 C C . GLU A 1 194 ? 82.256 44.546 41.825 1.00 23.23 194 GLU A C 1
ATOM 1469 O O . GLU A 1 194 ? 82.487 43.349 42.064 1.00 25.74 194 GLU A O 1
ATOM 1475 N N . LEU A 1 195 ? 82.281 45.028 40.606 1.00 23.41 195 LEU A N 1
ATOM 1476 C CA . LEU A 1 195 ? 82.494 44.139 39.456 1.00 24.47 195 LEU A CA 1
ATOM 1477 C C . LEU A 1 195 ? 83.915 43.559 39.556 1.00 26.35 195 LEU A C 1
ATOM 1478 O O . LEU A 1 195 ? 84.050 42.351 39.460 1.00 24.05 195 LEU A O 1
ATOM 1483 N N . LEU A 1 196 ? 84.927 44.399 39.777 1.00 25.29 196 LEU A N 1
ATOM 1484 C CA . LEU A 1 196 ? 86.336 43.966 39.884 1.00 24.70 196 LEU A CA 1
ATOM 1485 C C . LEU A 1 196 ? 86.444 42.882 40.947 1.00 24.70 196 LEU A C 1
ATOM 1486 O O . LEU A 1 196 ? 87.107 41.882 40.703 1.00 21.16 196 LEU A O 1
ATOM 1491 N N . ARG A 1 197 ? 85.817 43.063 42.094 1.00 24.95 197 ARG A N 1
ATOM 1492 C CA . ARG A 1 197 ? 85.914 42.071 43.181 1.00 26.07 197 ARG A CA 1
ATOM 1493 C C . ARG A 1 197 ? 85.397 40.718 42.676 1.00 27.28 197 ARG A C 1
ATOM 1494 O O . ARG A 1 197 ? 85.991 39.649 43.009 1.00 23.61 197 ARG A O 1
ATOM 1502 N N . LEU A 1 198 ? 84.298 40.726 41.932 1.00 23.35 198 LEU A N 1
ATOM 1503 C CA . LEU A 1 198 ? 83.713 39.434 41.492 1.00 25.02 198 LEU A CA 1
ATOM 1504 C C . LEU A 1 198 ? 84.687 38.833 40.465 1.00 19.64 198 LEU A C 1
ATOM 1505 O O . LEU A 1 198 ? 84.959 37.616 40.524 1.00 20.03 198 LEU A O 1
ATOM 1510 N N . ILE A 1 199 ? 85.209 39.666 39.579 1.00 20.07 199 ILE A N 1
ATOM 1511 C CA . ILE A 1 199 ? 86.132 39.197 38.508 1.00 19.63 199 ILE A CA 1
ATOM 1512 C C . ILE A 1 199 ? 87.337 38.459 39.158 1.00 21.84 199 ILE A C 1
ATOM 1513 O O . ILE A 1 199 ? 87.761 37.397 38.611 1.00 19.49 199 ILE A O 1
ATOM 1518 N N . LYS A 1 200 ? 87.890 38.992 40.248 1.00 20.26 200 LYS A N 1
ATOM 1519 C CA . LYS A 1 200 ? 89.049 38.379 40.945 1.00 23.31 200 LYS A CA 1
ATOM 1520 C C . LYS A 1 200 ? 88.732 37.004 41.515 1.00 22.50 200 LYS A C 1
ATOM 1521 O O . LYS A 1 200 ? 89.706 36.322 41.809 1.00 23.50 200 LYS A O 1
ATOM 1527 N N . ASN A 1 201 ? 87.466 36.587 41.627 1.00 21.80 201 ASN A N 1
ATOM 1528 C CA . ASN A 1 201 ? 87.100 35.255 42.152 1.00 20.62 201 ASN A CA 1
ATOM 1529 C C . ASN A 1 201 ? 86.806 34.272 41.030 1.00 22.61 201 ASN A C 1
ATOM 1530 O O . ASN A 1 201 ? 86.475 33.089 41.343 1.00 21.90 201 ASN A O 1
ATOM 1535 N N . LEU A 1 202 ? 87.007 34.672 39.783 1.00 22.50 202 LEU A N 1
ATOM 1536 C CA . LEU A 1 202 ? 86.749 33.749 38.660 1.00 24.72 202 LEU A CA 1
ATOM 1537 C C . LEU A 1 202 ? 87.843 32.662 38.608 1.00 28.33 202 LEU A C 1
ATOM 1538 O O . LEU A 1 202 ? 88.889 32.878 39.228 1.00 28.40 202 LEU A O 1
#

InterPro domains:
  IPR003593 AAA+ ATPase domain [SM00382] (4-154)
  IPR023477 Adenylate kinase AdkA [MF_00234] (6-200)
  IPR027417 P-loop containing nucleoside triphosphate hydrolase [G3DSA:3.40.50.300] (5-200)
  IPR027417 P-loop containing nucleoside triphosphate hydrolase [SSF52540] (6-199)

Organism: Aeropyrum pernix (strain ATCC 700893 / DSM 11879 / JCM 9820 / NBRC 100138 / K1) (NCBI:txid272557)

Secondary structure (DSSP, 8-state):
---SSEEEEEE--TTSSHHHHHHHHHHHHHHTT-EEEEEEHHHHHHHHHHHTTS-SSGGGGGGS-HHHHHHHHHHHHHHHHHHHHHH--TTEEEEEE--SEEEETTEEEESS-HHHHHHH--SEEEEEE--HHHHHHHHHH-TTS--GGG-HHHHHHHHHHHHHHHHHHHHHHHT-EEEEEE--TT-HHHHHHHHHHHHTT-

Sequence (202 aa):
MRHPFKVVVVTGVPGVGKTTVIKELQGLAEKEGVKLHIVNFGSFMLDTAVKLGLVEDRDKIRTLPLRRQLELQREAAKRIVAEASKALGGDGVLIIDTHALVKTVAGYWPGLPKHVLDELKPDMIAVVEASPEEVAARQARDTTRYRVDIGGVEGVKRLMENARAASIASAIQYASTVAIVENREGEAAKAAEELLRLIKNL

CATH classification: 3.40.50.300